Protein AF-A0A3D0MIU8-F1 (afdb_monomer)

Mean predicted aligned error: 3.84 Å

Structure (mmCIF, N/CA/C/O backbone):
data_AF-A0A3D0MIU8-F1
#
_entry.id   AF-A0A3D0MIU8-F1
#
loop_
_atom_site.group_PDB
_atom_site.id
_atom_site.type_symbol
_atom_site.label_atom_id
_atom_site.label_alt_id
_atom_site.label_comp_id
_atom_site.label_asym_id
_atom_site.label_entity_id
_atom_site.label_seq_id
_atom_site.pdbx_PDB_ins_code
_atom_site.Cartn_x
_atom_site.Cartn_y
_atom_site.Cartn_z
_atom_site.occupancy
_atom_site.B_iso_or_equiv
_atom_site.auth_seq_id
_atom_site.auth_comp_id
_atom_site.auth_asym_id
_atom_site.auth_atom_id
_atom_site.pdbx_PDB_model_num
ATOM 1 N N . LEU A 1 1 ? -10.628 13.138 9.688 1.00 75.44 1 LEU A N 1
ATOM 2 C CA . LEU A 1 1 ? -10.711 13.996 8.479 1.00 75.44 1 LEU A CA 1
ATOM 3 C C . LEU A 1 1 ? -9.473 14.867 8.197 1.00 75.44 1 LEU A C 1
ATOM 5 O O . LEU A 1 1 ? -8.924 14.749 7.111 1.00 75.44 1 LEU A O 1
ATOM 9 N N . GLY A 1 2 ? -9.007 15.730 9.115 1.00 83.38 2 GLY A N 1
ATOM 10 C CA . GLY A 1 2 ? -7.938 16.709 8.809 1.00 83.38 2 GLY A CA 1
ATOM 11 C C . GLY A 1 2 ? -6.618 16.118 8.280 1.00 83.38 2 GLY A C 1
ATOM 12 O O . GLY A 1 2 ? -6.089 16.610 7.287 1.00 83.38 2 GLY A O 1
ATOM 13 N N . LEU A 1 3 ? -6.118 15.035 8.890 1.00 88.44 3 LEU A N 1
ATOM 14 C CA . LEU A 1 3 ? -4.907 14.345 8.417 1.00 88.44 3 LEU A CA 1
ATOM 15 C C . LEU A 1 3 ? -5.115 13.711 7.030 1.00 88.44 3 LEU A C 1
ATOM 17 O O . LEU A 1 3 ? -4.288 13.894 6.146 1.00 88.44 3 LEU A O 1
ATOM 21 N N . SER A 1 4 ? -6.246 13.035 6.812 1.00 88.19 4 SER A N 1
ATOM 22 C CA . SER A 1 4 ? -6.595 12.412 5.527 1.00 88.19 4 SER A CA 1
ATOM 23 C C . SER A 1 4 ? -6.668 13.428 4.380 1.00 88.19 4 SER A C 1
ATOM 25 O O . SER A 1 4 ? -6.197 13.149 3.277 1.00 88.19 4 SER A O 1
ATOM 27 N N . LEU A 1 5 ? -7.208 14.628 4.633 1.00 87.81 5 LEU A N 1
ATOM 28 C CA . LEU A 1 5 ? -7.238 15.716 3.647 1.00 87.81 5 LEU A CA 1
ATOM 29 C C . LEU A 1 5 ? -5.831 16.219 3.312 1.00 87.81 5 LEU A C 1
ATOM 31 O O . LEU A 1 5 ? -5.494 16.336 2.136 1.00 87.81 5 LEU A O 1
ATOM 35 N N . ALA A 1 6 ? -4.995 16.462 4.327 1.00 88.25 6 ALA A N 1
ATOM 36 C CA . ALA A 1 6 ? -3.607 16.877 4.118 1.00 88.25 6 ALA A CA 1
ATOM 37 C C . ALA A 1 6 ? -2.815 15.825 3.319 1.00 88.25 6 ALA A C 1
ATOM 39 O O . ALA A 1 6 ? -2.103 16.155 2.370 1.00 88.25 6 ALA A O 1
ATOM 40 N N . ASN A 1 7 ? -3.003 14.548 3.651 1.00 92.44 7 ASN A N 1
ATOM 41 C CA . ASN A 1 7 ? -2.338 13.434 2.984 1.00 92.44 7 ASN A CA 1
ATOM 42 C C . ASN A 1 7 ? -2.830 13.206 1.552 1.00 92.44 7 ASN A C 1
ATOM 44 O O . ASN A 1 7 ? -2.060 12.720 0.728 1.00 92.44 7 ASN A O 1
ATOM 48 N N . SER A 1 8 ? -4.074 13.572 1.229 1.00 88.62 8 SER A N 1
ATOM 49 C CA . SER A 1 8 ? -4.645 13.353 -0.107 1.00 88.62 8 SER A CA 1
ATOM 50 C C . SER A 1 8 ? -3.814 14.024 -1.201 1.00 88.62 8 SER A C 1
ATOM 52 O O . SER A 1 8 ? -3.594 13.421 -2.247 1.00 88.62 8 SER A O 1
ATOM 54 N N . LEU A 1 9 ? -3.300 15.235 -0.956 1.00 87.69 9 LEU A N 1
ATOM 55 C CA . LEU A 1 9 ? -2.426 15.925 -1.909 1.00 87.69 9 LEU A CA 1
ATOM 56 C C . LEU A 1 9 ? -1.120 15.151 -2.143 1.00 87.69 9 LEU A C 1
ATOM 58 O O . LEU A 1 9 ? -0.686 14.964 -3.279 1.00 87.69 9 LEU A O 1
ATOM 62 N N . ILE A 1 10 ? -0.503 14.685 -1.058 1.00 87.25 10 ILE A N 1
ATOM 63 C CA . ILE A 1 10 ? 0.779 13.981 -1.099 1.00 87.25 10 ILE A CA 1
ATOM 64 C C . ILE A 1 10 ? 0.622 12.643 -1.829 1.00 87.25 10 ILE A C 1
ATOM 66 O O . ILE A 1 10 ? 1.370 12.356 -2.762 1.00 87.25 10 ILE A O 1
ATOM 70 N N . LEU A 1 11 ? -0.372 11.849 -1.431 1.00 87.25 11 LEU A N 1
ATOM 71 C CA . LEU A 1 11 ? -0.604 10.501 -1.949 1.00 87.25 11 LEU A CA 1
ATOM 72 C C . LEU A 1 11 ? -1.080 10.495 -3.404 1.00 87.25 11 LEU A C 1
ATOM 74 O O . LEU A 1 11 ? -0.731 9.581 -4.144 1.00 87.25 11 LEU A O 1
ATOM 78 N N . ARG A 1 12 ? -1.850 11.508 -3.823 1.00 87.06 12 ARG A N 1
ATOM 79 C CA . ARG A 1 12 ? -2.465 11.531 -5.159 1.00 87.06 12 ARG A CA 1
ATOM 80 C C . ARG A 1 12 ? -1.673 12.315 -6.193 1.00 87.06 12 ARG A C 1
ATOM 82 O O . ARG A 1 12 ? -1.851 12.057 -7.376 1.00 87.06 12 ARG A O 1
ATOM 89 N N . LEU A 1 13 ? -0.828 13.259 -5.774 1.00 88.12 13 LEU A N 1
ATOM 90 C CA . LEU A 1 13 ? -0.029 14.066 -6.700 1.00 88.12 13 LEU A CA 1
ATOM 91 C C . LEU A 1 13 ? 1.468 13.857 -6.486 1.00 88.12 13 LEU A C 1
ATOM 93 O O . LEU A 1 13 ? 2.150 13.381 -7.389 1.00 88.12 13 LEU A O 1
ATOM 97 N N . LEU A 1 14 ? 1.987 14.181 -5.299 1.00 92.12 14 LEU A N 1
ATOM 98 C CA . LEU A 1 14 ? 3.439 14.251 -5.096 1.00 92.12 14 LEU A CA 1
ATOM 99 C C . LEU A 1 14 ? 4.127 12.890 -5.248 1.00 92.12 14 LEU A C 1
ATOM 101 O O . LEU A 1 14 ? 5.161 12.804 -5.907 1.00 92.12 14 LEU A O 1
ATOM 105 N N . VAL A 1 15 ? 3.558 11.828 -4.671 1.00 92.94 15 VAL A N 1
ATOM 106 C CA . VAL A 1 15 ? 4.153 10.485 -4.737 1.00 92.94 15 VAL A CA 1
ATOM 107 C C . VAL A 1 15 ? 4.117 9.914 -6.164 1.00 92.94 15 VAL A C 1
ATOM 109 O O . VAL A 1 15 ? 5.185 9.532 -6.645 1.00 92.94 15 VAL A O 1
ATOM 112 N N . PRO A 1 16 ? 2.980 9.919 -6.893 1.00 93.75 16 PRO A N 1
ATOM 113 C CA . PRO A 1 16 ? 2.965 9.487 -8.291 1.00 93.75 16 PRO A CA 1
ATOM 114 C C . PRO A 1 16 ? 3.896 10.309 -9.189 1.00 93.75 16 PRO A C 1
ATOM 116 O O . PRO A 1 16 ? 4.604 9.738 -10.013 1.00 93.75 16 PRO A O 1
ATOM 119 N N . MET A 1 17 ? 3.965 11.634 -9.004 1.00 95.81 17 MET A N 1
ATOM 120 C CA . MET A 1 17 ? 4.890 12.486 -9.763 1.00 95.81 17 MET A CA 1
ATOM 121 C C . MET A 1 17 ? 6.354 12.117 -9.511 1.00 95.81 17 MET A C 1
ATOM 123 O O . MET A 1 17 ? 7.130 12.034 -10.461 1.00 95.81 17 MET A O 1
ATOM 127 N N . ALA A 1 18 ? 6.735 11.869 -8.254 1.00 96.62 18 ALA A N 1
ATOM 128 C CA . ALA A 1 18 ? 8.083 11.420 -7.917 1.00 96.62 18 ALA A CA 1
ATOM 129 C C . ALA A 1 18 ? 8.395 10.045 -8.532 1.00 96.62 18 ALA A C 1
ATOM 131 O O . ALA A 1 18 ? 9.489 9.846 -9.058 1.00 96.62 18 ALA A O 1
ATOM 132 N N . GLY A 1 19 ? 7.427 9.122 -8.525 1.00 97.88 19 GLY A N 1
ATOM 133 C CA . GLY A 1 19 ? 7.554 7.819 -9.177 1.00 97.88 19 GLY A CA 1
ATOM 134 C C . GLY A 1 19 ? 7.770 7.939 -10.688 1.00 97.88 19 GLY A C 1
ATOM 135 O O . GLY A 1 19 ? 8.699 7.341 -11.224 1.00 97.88 19 GLY A O 1
ATOM 136 N N . VAL A 1 20 ? 6.970 8.764 -11.369 1.00 98.12 20 VAL A N 1
ATOM 137 C CA . VAL A 1 20 ? 7.115 9.029 -12.811 1.00 98.12 20 VAL A CA 1
ATOM 138 C C . VAL A 1 20 ? 8.451 9.693 -13.127 1.00 98.12 20 VAL A C 1
ATOM 140 O O . VAL A 1 20 ? 9.118 9.291 -14.076 1.00 98.12 20 VAL A O 1
ATOM 143 N N . ALA A 1 21 ? 8.878 10.668 -12.325 1.00 98.25 21 ALA A N 1
ATOM 144 C CA . ALA A 1 21 ? 10.189 11.288 -12.487 1.00 98.25 21 ALA A CA 1
ATOM 145 C C . ALA A 1 21 ? 11.324 10.259 -12.330 1.00 98.25 21 ALA A C 1
ATOM 147 O O . ALA A 1 21 ? 12.272 10.274 -13.111 1.00 98.25 21 ALA A O 1
ATOM 148 N N . GLY A 1 22 ? 11.205 9.334 -11.369 1.00 98.38 22 GLY A N 1
ATOM 149 C CA . GLY A 1 22 ? 12.136 8.217 -11.198 1.00 98.38 22 GLY A CA 1
ATOM 150 C C . GLY A 1 22 ? 12.167 7.268 -12.398 1.00 98.38 22 GLY A C 1
ATOM 151 O O . GLY A 1 22 ? 13.246 6.876 -12.833 1.00 98.38 22 GLY A O 1
ATOM 152 N N . ALA A 1 23 ? 11.003 6.950 -12.968 1.00 98.38 23 ALA 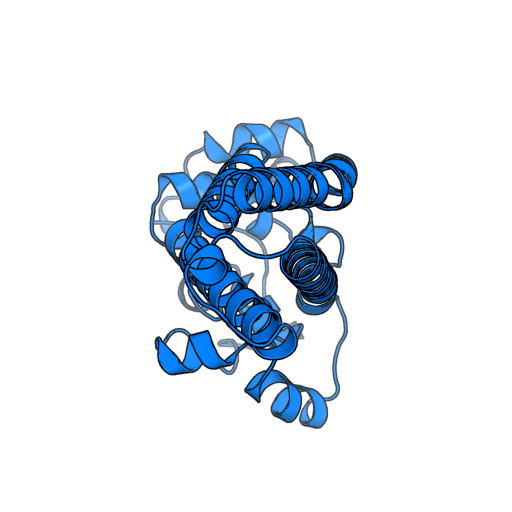A N 1
ATOM 153 C CA . ALA A 1 23 ? 10.879 6.126 -14.171 1.00 98.38 23 ALA A CA 1
ATOM 154 C C . ALA A 1 23 ? 11.535 6.774 -15.399 1.00 98.38 23 ALA A C 1
ATOM 156 O O . ALA A 1 23 ? 12.318 6.128 -16.096 1.00 98.38 23 ALA A O 1
ATOM 157 N N . VAL A 1 24 ? 11.264 8.062 -15.643 1.00 98.31 24 VAL A N 1
ATOM 158 C CA . VAL A 1 24 ? 11.892 8.826 -16.736 1.00 98.31 24 VAL A CA 1
ATOM 159 C C . VAL A 1 24 ? 13.404 8.873 -16.544 1.00 98.31 24 VAL A C 1
ATOM 161 O O . VAL A 1 24 ? 14.148 8.542 -17.459 1.00 98.31 24 VAL A O 1
ATOM 164 N N . TRP A 1 25 ? 13.867 9.186 -15.330 1.00 98.50 25 TRP A N 1
ATOM 165 C CA . TRP A 1 25 ? 15.295 9.213 -15.017 1.00 98.50 25 TRP A CA 1
ATOM 166 C C . TRP A 1 25 ? 15.987 7.867 -15.269 1.00 98.50 25 TRP A C 1
ATOM 168 O O . TRP A 1 25 ? 17.113 7.856 -15.768 1.00 98.50 25 TRP A O 1
ATOM 178 N N . ALA A 1 26 ? 15.329 6.758 -14.913 1.00 97.88 26 ALA A N 1
ATOM 179 C CA . ALA A 1 26 ? 15.853 5.412 -15.114 1.00 97.88 26 ALA A CA 1
ATOM 180 C C . ALA A 1 26 ? 15.902 5.049 -16.604 1.00 97.88 26 ALA A C 1
ATOM 182 O O . ALA A 1 26 ? 16.913 4.525 -17.063 1.00 97.88 26 ALA A O 1
ATOM 183 N N . THR A 1 27 ? 14.855 5.400 -17.356 1.00 96.25 27 THR A N 1
ATOM 184 C CA . THR A 1 27 ? 14.770 5.192 -18.812 1.00 96.25 27 THR A CA 1
ATOM 185 C C . THR A 1 27 ? 15.857 5.976 -19.550 1.00 96.25 27 THR A C 1
ATOM 187 O O . THR A 1 27 ? 16.598 5.398 -20.333 1.00 96.25 27 THR A O 1
ATOM 190 N N . ASP A 1 28 ? 16.036 7.264 -19.238 1.00 97.06 28 ASP A N 1
ATOM 191 C CA . ASP A 1 28 ? 17.036 8.139 -19.879 1.00 97.06 28 ASP A CA 1
ATOM 192 C C . ASP A 1 28 ? 18.494 7.692 -19.654 1.00 97.06 28 ASP A C 1
ATOM 194 O O . ASP A 1 28 ? 19.415 8.215 -20.283 1.00 97.06 28 ASP A O 1
ATOM 198 N N . ARG A 1 29 ? 18.728 6.788 -18.696 1.00 97.25 29 ARG A N 1
ATOM 199 C CA . ARG A 1 29 ? 20.056 6.299 -18.294 1.00 97.25 29 ARG A CA 1
ATOM 200 C C . ARG A 1 29 ? 20.229 4.797 -18.485 1.00 97.25 29 ARG A C 1
ATOM 202 O O . ARG A 1 29 ? 21.231 4.265 -18.011 1.00 97.25 29 ARG A O 1
ATOM 209 N N . ASP A 1 30 ? 19.257 4.127 -19.102 1.00 95.56 30 ASP A N 1
ATOM 210 C CA . ASP A 1 30 ? 19.235 2.670 -19.266 1.00 95.56 30 ASP A CA 1
ATOM 211 C C . ASP A 1 30 ? 19.421 1.909 -17.932 1.00 95.56 30 ASP A C 1
ATOM 213 O O . ASP A 1 30 ? 20.053 0.854 -17.857 1.00 95.56 30 ASP A O 1
ATOM 217 N N . VAL A 1 31 ? 18.888 2.461 -16.835 1.00 97.31 31 VAL A N 1
ATOM 218 C CA . VAL A 1 31 ? 18.971 1.872 -15.491 1.00 97.31 31 VAL A CA 1
ATOM 219 C C . VAL A 1 31 ? 17.761 0.984 -15.233 1.00 97.31 31 VAL A C 1
ATOM 221 O O . VAL A 1 31 ? 16.622 1.405 -15.418 1.00 97.31 31 VAL A O 1
ATOM 224 N N . GLY A 1 32 ? 18.009 -0.212 -14.705 1.00 97.56 32 GLY A N 1
ATOM 225 C CA . GLY A 1 32 ? 16.980 -1.112 -14.194 1.00 97.56 32 GLY A CA 1
ATOM 226 C C . GLY A 1 32 ? 16.660 -2.274 -15.130 1.00 97.56 32 GLY A C 1
ATOM 227 O O . GLY A 1 32 ? 16.911 -2.228 -16.331 1.00 97.56 32 GLY A O 1
ATOM 228 N N . LEU A 1 33 ? 16.142 -3.356 -14.549 1.00 97.25 33 LEU A N 1
ATOM 229 C CA . LEU A 1 33 ? 16.027 -4.654 -15.216 1.00 97.25 33 LEU A CA 1
ATOM 230 C C . LEU A 1 33 ? 15.261 -4.606 -16.549 1.00 97.25 33 LEU A C 1
ATOM 232 O O . LEU A 1 33 ? 15.713 -5.195 -17.521 1.00 97.25 33 LEU A O 1
ATOM 236 N N . PHE A 1 34 ? 14.126 -3.916 -16.615 1.00 97.25 34 PHE A N 1
ATOM 237 C CA . PHE A 1 34 ? 13.296 -3.829 -17.815 1.00 97.25 34 PHE A CA 1
ATOM 238 C C . PHE A 1 34 ? 13.946 -3.011 -18.929 1.00 97.25 34 PHE A C 1
ATOM 240 O O . PHE A 1 34 ? 13.746 -3.353 -20.083 1.00 97.25 34 PHE A O 1
ATOM 247 N N . ASN A 1 35 ? 14.809 -2.040 -18.624 1.00 94.19 35 ASN A N 1
ATOM 248 C CA . ASN A 1 35 ? 15.580 -1.333 -19.656 1.00 94.19 35 ASN A CA 1
ATOM 249 C C . ASN A 1 35 ? 16.677 -2.217 -20.276 1.00 94.19 35 ASN A C 1
ATOM 251 O O . ASN A 1 35 ? 17.107 -1.987 -21.402 1.00 94.19 35 ASN A O 1
ATOM 255 N N . LEU A 1 36 ? 17.098 -3.271 -19.568 1.00 93.19 36 LEU A N 1
ATOM 256 C CA . LEU A 1 36 ? 18.030 -4.280 -20.083 1.00 93.19 36 LEU A CA 1
ATOM 257 C C . LEU A 1 36 ? 17.323 -5.412 -20.845 1.00 93.19 36 LEU A C 1
ATOM 259 O O . LEU A 1 36 ? 17.978 -6.188 -21.543 1.00 93.19 36 LEU A O 1
ATOM 263 N N . LEU A 1 37 ? 16.002 -5.540 -20.694 1.00 92.25 37 LEU A N 1
ATOM 264 C CA . LEU A 1 37 ? 15.193 -6.592 -21.302 1.00 92.25 37 LEU A CA 1
ATOM 265 C C . LEU A 1 37 ? 14.332 -6.003 -22.424 1.00 92.25 37 LEU A C 1
ATOM 267 O O . LEU A 1 37 ? 13.544 -5.094 -22.214 1.00 92.25 37 LEU A O 1
ATOM 271 N N . THR A 1 38 ? 14.384 -6.569 -23.626 1.00 88.12 38 THR A N 1
ATOM 272 C CA . THR A 1 38 ? 13.503 -6.162 -24.733 1.00 88.12 38 THR A CA 1
ATOM 273 C C . THR A 1 38 ? 12.099 -6.766 -24.589 1.00 88.12 38 THR A C 1
ATOM 275 O O . THR A 1 38 ? 11.682 -7.628 -25.365 1.00 88.12 38 THR A O 1
ATOM 278 N N . LEU A 1 39 ? 11.360 -6.339 -23.561 1.00 95.06 39 LEU A N 1
ATOM 279 C CA . LEU A 1 39 ? 10.001 -6.808 -23.287 1.00 95.06 39 LEU A CA 1
ATOM 280 C C . LEU A 1 39 ? 8.963 -6.106 -24.183 1.00 95.06 39 LEU A C 1
ATOM 282 O O . LEU A 1 39 ? 9.064 -4.905 -24.437 1.00 95.06 39 LEU A O 1
ATOM 286 N N . PRO A 1 40 ? 7.904 -6.809 -24.625 1.00 97.38 40 PRO A N 1
ATOM 287 C CA . PRO A 1 40 ? 6.723 -6.153 -25.173 1.00 97.38 40 PRO A CA 1
ATOM 288 C C . PRO A 1 40 ? 6.088 -5.215 -24.127 1.00 97.38 40 PRO A C 1
ATOM 290 O O . PRO A 1 40 ? 5.919 -5.643 -22.981 1.00 97.38 40 PRO A O 1
ATOM 293 N N . PRO A 1 41 ? 5.633 -3.999 -24.497 1.00 96.69 41 PRO A N 1
ATOM 294 C CA . PRO A 1 41 ? 5.144 -3.013 -23.525 1.00 96.69 41 PRO A CA 1
ATOM 295 C C . PRO A 1 41 ? 4.027 -3.519 -22.601 1.00 96.69 41 PRO A C 1
ATOM 297 O O . PRO A 1 41 ? 4.020 -3.235 -21.407 1.00 96.69 41 PRO A O 1
ATOM 300 N N . TRP A 1 42 ? 3.087 -4.312 -23.125 1.00 97.75 42 TRP A N 1
ATOM 301 C CA . TRP A 1 42 ? 1.987 -4.861 -22.323 1.00 97.75 42 TRP A CA 1
ATOM 302 C C . TRP A 1 42 ? 2.474 -5.838 -21.241 1.00 97.75 42 TRP A C 1
ATOM 304 O O . TRP A 1 42 ? 1.882 -5.902 -20.164 1.00 97.75 42 TRP A O 1
ATOM 314 N N . LEU A 1 43 ? 3.545 -6.591 -21.519 1.00 98.12 43 LEU A N 1
ATOM 315 C CA . LEU A 1 43 ? 4.100 -7.576 -20.596 1.00 98.12 43 LEU A CA 1
ATOM 316 C C . LEU A 1 43 ? 4.891 -6.881 -19.491 1.00 98.12 43 LEU A C 1
ATOM 318 O O . LEU A 1 43 ? 4.725 -7.227 -18.326 1.00 98.12 43 LEU A O 1
ATOM 322 N N . GLU A 1 44 ? 5.695 -5.877 -19.844 1.00 98.19 44 GLU A N 1
ATOM 323 C CA . GLU A 1 44 ? 6.391 -5.032 -18.870 1.00 98.19 44 GLU A CA 1
ATOM 324 C C . GLU A 1 44 ? 5.400 -4.388 -17.889 1.00 98.19 44 GLU A C 1
ATOM 326 O O . GLU A 1 44 ? 5.567 -4.513 -16.678 1.00 98.19 44 GLU A O 1
ATOM 331 N N . ILE A 1 45 ? 4.323 -3.774 -18.401 1.00 98.62 45 ILE A N 1
ATOM 332 C CA . ILE A 1 45 ? 3.275 -3.153 -17.577 1.00 98.62 45 ILE A CA 1
ATOM 333 C C . ILE A 1 45 ? 2.635 -4.181 -16.636 1.00 98.62 45 ILE A C 1
ATOM 335 O O . ILE A 1 45 ? 2.505 -3.921 -15.439 1.00 98.62 45 ILE A O 1
ATOM 339 N N . ALA A 1 46 ? 2.248 -5.351 -17.154 1.00 98.56 46 ALA A N 1
ATOM 340 C CA . ALA A 1 46 ? 1.619 -6.396 -16.349 1.00 98.56 46 ALA A CA 1
ATOM 341 C C . ALA A 1 46 ? 2.555 -6.921 -15.246 1.00 98.56 46 ALA A C 1
ATOM 343 O O . ALA A 1 46 ? 2.139 -7.053 -14.093 1.00 98.56 46 ALA A O 1
ATOM 344 N N . LEU A 1 47 ? 3.826 -7.175 -15.579 1.00 98.56 47 LEU A N 1
ATOM 345 C CA . LEU A 1 47 ? 4.841 -7.607 -14.617 1.00 98.56 47 LEU A CA 1
ATOM 346 C C . LEU A 1 47 ? 5.106 -6.534 -13.563 1.00 98.56 47 LEU A C 1
ATOM 348 O O . LEU A 1 47 ? 5.184 -6.856 -12.378 1.00 98.56 47 LEU A O 1
ATOM 352 N N . PHE A 1 48 ? 5.206 -5.267 -13.971 1.00 98.69 48 PHE A N 1
ATOM 353 C CA . PHE A 1 48 ? 5.407 -4.167 -13.040 1.00 98.69 48 PHE A CA 1
ATOM 354 C C . PHE A 1 48 ? 4.248 -4.052 -12.052 1.00 98.69 48 PHE A C 1
ATOM 356 O O . PHE A 1 48 ? 4.497 -4.009 -10.855 1.00 98.69 48 PHE A O 1
ATOM 363 N N . ILE A 1 49 ? 2.994 -4.062 -12.521 1.00 98.75 49 ILE A N 1
ATOM 364 C CA . ILE A 1 49 ? 1.811 -3.990 -11.646 1.00 98.75 49 ILE A CA 1
ATOM 365 C C . ILE A 1 49 ? 1.814 -5.144 -10.634 1.00 98.75 49 ILE A C 1
ATOM 367 O O . ILE A 1 49 ? 1.565 -4.918 -9.450 1.00 98.75 49 ILE A O 1
ATOM 371 N N . LEU A 1 50 ? 2.140 -6.364 -11.072 1.00 98.69 50 LEU A N 1
ATOM 372 C CA . LEU A 1 50 ? 2.190 -7.535 -10.196 1.00 98.69 50 LEU A CA 1
ATOM 373 C C . LEU A 1 50 ? 3.291 -7.419 -9.129 1.00 98.69 50 LEU A C 1
ATOM 37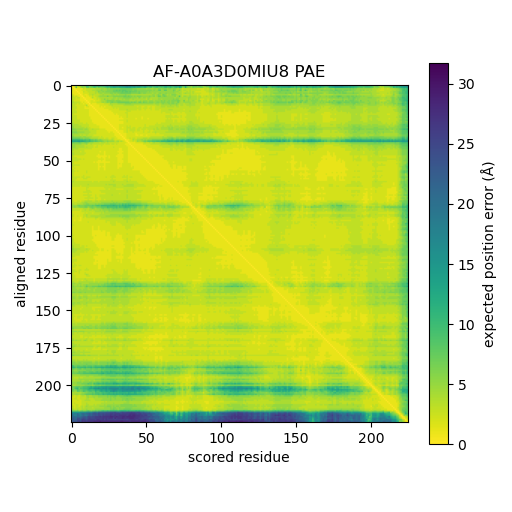5 O O . LEU A 1 50 ? 3.040 -7.670 -7.951 1.00 98.69 50 LEU A O 1
ATOM 379 N N . LEU A 1 51 ? 4.505 -7.023 -9.525 1.00 98.75 51 LEU A N 1
ATOM 380 C CA . LEU A 1 51 ? 5.640 -6.849 -8.610 1.00 98.75 51 LEU A CA 1
ATOM 381 C C . LEU A 1 51 ? 5.448 -5.653 -7.673 1.00 98.75 51 LEU A C 1
ATOM 383 O O . LEU A 1 51 ? 5.857 -5.699 -6.511 1.00 98.75 51 LEU A O 1
ATOM 387 N N . PHE A 1 52 ? 4.811 -4.594 -8.161 1.00 98.81 52 PHE A N 1
ATOM 388 C CA . PHE A 1 52 ? 4.439 -3.431 -7.372 1.00 98.81 52 PHE A CA 1
ATOM 389 C C . PHE A 1 52 ? 3.421 -3.816 -6.300 1.00 98.81 52 PHE A C 1
ATOM 391 O O . PHE A 1 52 ? 3.656 -3.538 -5.128 1.00 98.81 52 PHE A O 1
ATOM 398 N N . ASP A 1 53 ? 2.354 -4.537 -6.655 1.00 98.75 53 ASP A N 1
ATOM 399 C CA . ASP A 1 53 ? 1.373 -5.019 -5.678 1.00 98.75 53 ASP A CA 1
ATOM 400 C C . ASP A 1 53 ? 1.994 -5.982 -4.653 1.00 98.75 53 ASP A C 1
ATOM 402 O O . ASP A 1 53 ? 1.767 -5.833 -3.454 1.00 98.75 53 ASP A O 1
ATOM 406 N N . LEU A 1 54 ? 2.867 -6.897 -5.092 1.00 98.75 54 LEU A N 1
ATOM 407 C CA . LEU A 1 54 ? 3.625 -7.768 -4.188 1.00 98.75 54 LEU A CA 1
ATOM 408 C C . LEU A 1 54 ? 4.521 -6.967 -3.229 1.00 98.75 54 LEU A C 1
ATOM 410 O O . LEU A 1 54 ? 4.643 -7.309 -2.052 1.00 98.75 54 LEU A O 1
ATOM 414 N N . THR A 1 55 ? 5.141 -5.889 -3.715 1.00 98.81 55 THR A N 1
ATOM 415 C CA . THR A 1 55 ? 5.968 -4.998 -2.890 1.00 98.81 55 THR A CA 1
ATOM 416 C C . THR A 1 55 ? 5.121 -4.278 -1.846 1.00 98.81 55 THR A C 1
ATOM 418 O O . THR A 1 55 ? 5.529 -4.196 -0.688 1.00 98.81 55 THR A O 1
ATOM 421 N N . ILE A 1 56 ? 3.923 -3.814 -2.215 1.00 98.62 56 ILE A N 1
ATOM 422 C CA . ILE A 1 56 ? 2.973 -3.202 -1.278 1.00 98.62 56 ILE A CA 1
ATOM 423 C C . ILE A 1 56 ? 2.493 -4.215 -0.240 1.00 98.62 56 ILE A C 1
ATOM 425 O O . ILE A 1 56 ? 2.512 -3.912 0.951 1.00 98.62 56 ILE A O 1
ATOM 429 N N . TYR A 1 57 ? 2.155 -5.434 -0.656 1.00 98.81 57 TYR A N 1
ATOM 430 C CA . TYR A 1 57 ? 1.809 -6.527 0.250 1.00 98.81 57 TYR A CA 1
ATOM 431 C C . TYR A 1 57 ? 2.942 -6.824 1.250 1.00 98.81 57 TYR A C 1
ATOM 433 O O . TYR A 1 57 ? 2.723 -6.903 2.462 1.00 98.81 57 TYR A O 1
ATOM 441 N N . GLY A 1 58 ? 4.181 -6.945 0.763 1.00 98.69 58 GLY A N 1
ATOM 442 C CA . GLY A 1 58 ? 5.358 -7.179 1.600 1.00 98.69 58 GLY A CA 1
ATOM 443 C C . GLY A 1 58 ? 5.619 -6.030 2.574 1.00 98.69 58 GLY A C 1
ATOM 444 O O . GLY A 1 58 ? 5.815 -6.267 3.767 1.00 98.69 58 GLY A O 1
ATOM 445 N N . GLN A 1 59 ? 5.552 -4.785 2.092 1.00 98.69 59 GLN A N 1
ATOM 446 C CA . GLN A 1 59 ? 5.641 -3.584 2.924 1.00 98.69 59 GLN A CA 1
ATOM 447 C C . GLN A 1 59 ? 4.583 -3.610 4.029 1.00 98.69 59 GLN A C 1
ATOM 449 O O . GLN A 1 59 ? 4.901 -3.343 5.186 1.00 98.69 59 GLN A O 1
ATOM 454 N N . HIS A 1 60 ? 3.344 -3.961 3.690 1.00 98.56 60 HIS A N 1
ATOM 455 C CA . HIS A 1 60 ? 2.240 -3.985 4.636 1.00 98.56 60 HIS A CA 1
ATOM 456 C C . HIS A 1 60 ? 2.480 -4.990 5.769 1.00 98.56 60 HIS A C 1
ATOM 458 O O . HIS A 1 60 ? 2.339 -4.655 6.944 1.00 98.56 60 HIS A O 1
ATOM 464 N N . ARG A 1 61 ? 2.970 -6.189 5.434 1.00 98.31 61 ARG A N 1
ATOM 465 C CA . ARG A 1 61 ? 3.377 -7.183 6.435 1.00 98.31 61 ARG A CA 1
ATOM 466 C C . ARG A 1 61 ? 4.511 -6.693 7.325 1.00 98.31 61 ARG A C 1
ATOM 468 O O . ARG A 1 61 ? 4.445 -6.884 8.534 1.00 98.31 61 ARG A O 1
ATOM 475 N N . LEU A 1 62 ? 5.539 -6.053 6.762 1.00 98.25 62 LEU A N 1
ATOM 476 C CA . LEU A 1 62 ? 6.637 -5.486 7.558 1.00 98.25 62 LEU A CA 1
ATOM 477 C C . LEU A 1 62 ? 6.139 -4.388 8.500 1.00 98.25 62 LEU A C 1
ATOM 479 O O . LEU A 1 62 ? 6.622 -4.281 9.626 1.00 98.25 62 LEU A O 1
ATOM 483 N N . PHE A 1 63 ? 5.157 -3.603 8.055 1.00 97.88 63 PHE A N 1
ATOM 484 C CA . PHE A 1 63 ? 4.547 -2.553 8.860 1.00 97.88 63 PHE A CA 1
ATOM 485 C C . PHE A 1 63 ? 3.770 -3.114 10.049 1.00 97.88 63 PHE A C 1
ATOM 487 O O . PHE A 1 63 ? 3.719 -2.450 11.071 1.00 97.88 63 PHE A O 1
ATOM 494 N N . HIS A 1 64 ? 3.238 -4.331 9.965 1.00 97.00 64 HIS A N 1
ATOM 495 C CA . HIS A 1 64 ? 2.645 -5.020 11.115 1.00 97.00 64 HIS A CA 1
ATOM 496 C C . HIS A 1 64 ? 3.673 -5.773 11.968 1.00 97.00 64 HIS A C 1
ATOM 498 O O . HIS A 1 64 ? 3.578 -5.781 13.189 1.00 97.00 64 HIS A O 1
ATOM 504 N N . ALA A 1 65 ? 4.676 -6.392 11.344 1.00 96.00 65 ALA A N 1
ATOM 505 C CA . ALA A 1 65 ? 5.609 -7.276 12.039 1.00 96.00 65 ALA A CA 1
ATOM 506 C C . ALA A 1 65 ? 6.714 -6.539 12.814 1.00 96.00 65 ALA A C 1
ATOM 508 O O . ALA A 1 65 ? 7.217 -7.057 13.809 1.00 96.00 65 ALA A O 1
ATOM 509 N N . ILE A 1 66 ? 7.144 -5.359 12.354 1.00 96.25 66 ILE A N 1
ATOM 510 C CA . ILE A 1 66 ? 8.234 -4.606 12.989 1.00 96.25 66 ILE A CA 1
ATOM 511 C C . ILE A 1 66 ? 7.631 -3.577 13.954 1.00 96.25 66 ILE A C 1
ATOM 513 O O . ILE A 1 66 ? 6.982 -2.643 13.480 1.00 96.25 66 ILE A O 1
ATOM 517 N N . PRO A 1 67 ? 7.911 -3.637 15.275 1.00 94.19 67 PRO A N 1
ATOM 518 C CA . PRO A 1 67 ? 7.257 -2.777 16.268 1.00 94.19 67 PRO A CA 1
ATOM 519 C C . PRO A 1 67 ? 7.346 -1.278 15.967 1.00 94.19 67 PRO A C 1
ATOM 521 O O . PRO A 1 67 ? 6.386 -0.536 16.153 1.00 94.19 67 PRO A O 1
ATOM 524 N N . LEU A 1 68 ? 8.491 -0.806 15.463 1.00 94.81 68 LEU A N 1
ATOM 525 C CA . LEU A 1 68 ? 8.653 0.600 15.091 1.00 94.81 68 LEU A CA 1
ATOM 526 C C . LEU A 1 68 ? 7.761 0.997 13.905 1.00 94.81 68 LEU A C 1
ATOM 528 O O . LEU A 1 68 ? 7.179 2.080 13.917 1.00 94.81 68 LEU A O 1
ATOM 532 N N . LEU A 1 69 ? 7.650 0.132 12.895 1.00 96.69 69 LEU A N 1
ATOM 533 C CA . LEU A 1 69 ? 6.806 0.389 11.730 1.00 96.69 69 LEU A CA 1
ATOM 534 C C . LEU A 1 69 ? 5.326 0.267 12.096 1.00 96.69 69 LEU A C 1
ATOM 536 O O . LEU A 1 69 ? 4.531 1.092 11.650 1.00 96.69 69 LEU A O 1
ATOM 540 N N . TRP A 1 70 ? 4.980 -0.657 12.994 1.00 96.31 70 TRP A N 1
ATOM 541 C CA . TRP A 1 70 ? 3.625 -0.797 13.520 1.00 96.31 70 TRP A CA 1
ATOM 542 C C . TRP A 1 70 ? 3.164 0.468 14.224 1.00 96.31 70 TRP A C 1
ATOM 544 O O . TRP A 1 70 ? 2.080 0.964 13.950 1.00 96.31 70 TRP A O 1
ATOM 554 N N . ARG A 1 71 ? 4.013 1.084 15.051 1.00 95.06 71 ARG A N 1
ATOM 555 C CA . ARG A 1 71 ? 3.675 2.349 15.725 1.00 95.06 71 ARG A CA 1
ATOM 556 C C . ARG A 1 71 ? 3.333 3.477 14.750 1.00 95.06 71 ARG A C 1
ATOM 558 O O . ARG A 1 71 ? 2.541 4.348 15.103 1.00 95.06 71 ARG A O 1
ATOM 565 N N . LEU A 1 72 ? 3.919 3.469 13.551 1.00 96.56 72 LEU A N 1
ATOM 566 C CA . LEU A 1 72 ? 3.594 4.411 12.480 1.00 96.56 72 LEU A CA 1
ATOM 567 C C . LEU A 1 72 ? 2.328 3.997 11.719 1.00 96.56 72 LEU A C 1
ATOM 569 O O . LEU A 1 72 ? 1.489 4.842 11.410 1.00 96.56 72 LEU A O 1
ATOM 573 N N . HIS A 1 73 ? 2.198 2.709 11.401 1.00 97.06 73 HIS A N 1
ATOM 574 C CA . HIS A 1 73 ? 1.089 2.170 10.620 1.00 97.06 73 HIS A CA 1
ATOM 575 C C . HIS A 1 73 ? -0.218 2.143 11.400 1.00 97.06 73 HIS A C 1
ATOM 577 O O . HIS A 1 73 ? -1.245 2.498 10.845 1.00 97.06 73 HIS A O 1
ATOM 583 N N . ARG A 1 74 ? -0.202 1.855 12.703 1.00 95.06 74 ARG A N 1
ATOM 584 C CA . ARG A 1 74 ? -1.411 1.802 13.535 1.00 95.06 74 ARG A CA 1
ATOM 585 C C . ARG A 1 74 ? -2.189 3.117 13.574 1.00 95.06 74 ARG A C 1
ATOM 587 O O . ARG A 1 74 ? -3.382 3.090 13.834 1.00 95.06 74 ARG A O 1
ATOM 594 N N . VAL A 1 75 ? -1.564 4.256 13.242 1.00 95.81 75 VAL A N 1
ATOM 595 C CA . VAL A 1 75 ? -2.270 5.537 13.035 1.00 95.81 75 VAL A CA 1
ATOM 596 C C . VAL A 1 75 ? -3.425 5.363 12.050 1.00 95.81 75 VAL A C 1
ATOM 598 O O . VAL A 1 75 ? -4.499 5.902 12.295 1.00 95.81 75 VAL A O 1
ATOM 601 N N . HIS A 1 76 ? -3.221 4.559 11.005 1.00 96.12 76 HIS A N 1
ATOM 602 C CA . HIS A 1 76 ? -4.240 4.112 10.056 1.00 96.12 76 HIS A CA 1
ATOM 603 C C . HIS A 1 76 ? -5.347 3.319 10.753 1.00 96.12 76 HIS A C 1
ATOM 605 O O . HIS A 1 76 ? -6.504 3.728 10.728 1.00 96.12 76 HIS A O 1
ATOM 611 N N . HIS A 1 77 ? -4.954 2.263 11.469 1.00 95.81 77 HIS A N 1
ATOM 612 C CA . HIS A 1 77 ? -5.834 1.322 12.173 1.00 95.81 77 HIS A CA 1
ATOM 613 C C . HIS A 1 77 ? -6.609 1.909 13.352 1.00 95.81 77 HIS A C 1
ATOM 615 O O . HIS A 1 77 ? -7.620 1.358 13.760 1.00 95.81 77 HIS A O 1
ATOM 621 N N . THR A 1 78 ? -6.188 3.045 13.911 1.00 94.38 78 THR A N 1
ATOM 622 C CA . THR A 1 78 ? -6.897 3.691 15.033 1.00 94.38 78 THR A CA 1
ATOM 623 C C . THR A 1 78 ? -8.191 4.403 14.614 1.00 94.38 78 THR A C 1
ATOM 625 O O . THR A 1 78 ? -8.621 5.341 15.286 1.00 94.38 78 THR A O 1
ATOM 628 N N . ASP A 1 79 ? -8.723 4.117 13.421 1.00 92.50 79 ASP A N 1
ATOM 629 C CA . ASP A 1 79 ? -9.935 4.755 12.896 1.00 92.50 79 ASP A CA 1
ATOM 630 C C . ASP A 1 79 ? -11.151 3.943 13.324 1.00 92.50 79 ASP A C 1
ATOM 632 O O . ASP A 1 79 ? -11.249 2.760 13.017 1.00 92.50 79 ASP A O 1
ATOM 636 N N . GLU A 1 80 ? -12.067 4.573 14.053 1.00 90.69 80 GLU A N 1
ATOM 637 C CA . GLU A 1 80 ? -13.262 3.899 14.570 1.00 90.69 80 GLU A CA 1
ATOM 638 C C . GLU A 1 80 ? -14.433 3.982 13.574 1.00 90.69 80 GLU A C 1
ATOM 640 O O . GLU A 1 80 ? -15.319 3.133 13.609 1.00 90.69 80 GLU A O 1
ATOM 645 N N . ASP A 1 81 ? -14.424 4.972 12.669 1.00 85.69 81 ASP A N 1
ATOM 646 C CA . ASP A 1 81 ? -15.563 5.316 11.800 1.00 85.69 81 ASP A CA 1
ATOM 647 C C . ASP A 1 81 ? -15.460 4.734 10.365 1.00 85.69 81 ASP A C 1
ATOM 649 O O . ASP A 1 81 ? -16.373 4.936 9.571 1.00 85.69 81 ASP A O 1
ATOM 653 N N . TYR A 1 82 ? -14.368 4.017 10.051 1.00 88.12 82 TYR A N 1
ATOM 654 C CA . TYR A 1 82 ? -14.031 3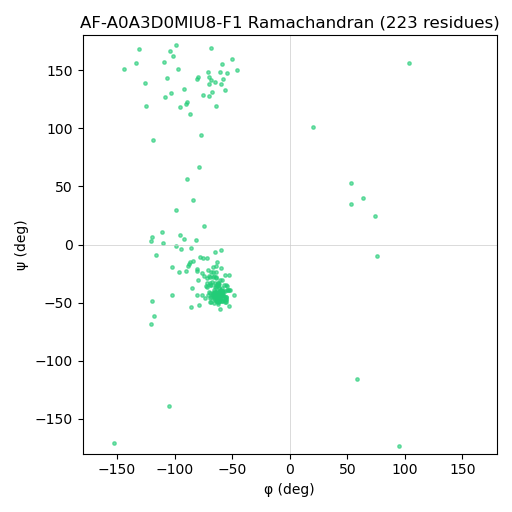.309 8.795 1.00 88.12 82 TYR A CA 1
ATOM 655 C C . TYR A 1 82 ? -14.770 3.734 7.518 1.00 88.12 82 TYR A C 1
ATOM 657 O O . TYR A 1 82 ? -15.890 3.303 7.227 1.00 88.12 82 TYR A O 1
ATOM 665 N N . ASP A 1 83 ? -14.086 4.522 6.692 1.00 91.44 83 ASP A N 1
ATOM 666 C CA . ASP A 1 83 ? -14.581 4.957 5.391 1.00 91.44 83 ASP A CA 1
ATOM 667 C C . ASP A 1 83 ? -13.439 5.255 4.398 1.00 91.44 83 ASP A C 1
ATOM 669 O O . ASP A 1 83 ? -12.255 5.018 4.650 1.00 91.44 83 ASP A O 1
ATOM 673 N N . LEU A 1 84 ? -13.779 5.834 3.240 1.00 90.62 84 LEU A N 1
ATOM 674 C CA . LEU A 1 84 ? -12.812 6.213 2.199 1.00 90.62 84 LEU A CA 1
ATOM 675 C C . LEU A 1 84 ? -11.657 7.087 2.721 1.00 90.62 84 LEU A C 1
ATOM 677 O O . LEU A 1 84 ? -10.584 7.137 2.115 1.00 90.62 84 LEU A O 1
ATOM 681 N N . THR A 1 85 ? -11.877 7.835 3.803 1.00 92.38 85 THR A N 1
ATOM 682 C CA . THR A 1 85 ? -10.877 8.716 4.407 1.00 92.38 85 THR A CA 1
ATOM 683 C C . THR A 1 85 ? -9.891 7.961 5.293 1.00 92.38 85 THR A C 1
ATOM 685 O O . THR A 1 85 ? -8.757 8.439 5.444 1.00 92.38 85 THR A O 1
ATOM 688 N N . THR A 1 86 ? -10.267 6.777 5.791 1.00 93.44 86 THR A N 1
ATOM 689 C CA . THR A 1 86 ? -9.370 5.827 6.461 1.00 93.44 86 THR A CA 1
ATOM 690 C C . THR A 1 86 ? -8.242 5.428 5.517 1.00 93.44 86 THR A C 1
ATOM 692 O O . THR A 1 86 ? -7.081 5.545 5.886 1.00 93.44 86 THR A O 1
ATOM 695 N N . GLY A 1 87 ? -8.543 5.151 4.241 1.00 92.38 87 GLY A N 1
ATOM 696 C CA . GLY A 1 87 ? -7.550 4.842 3.197 1.00 92.38 87 GLY A CA 1
ATOM 697 C C . GLY A 1 87 ? -6.503 5.936 2.913 1.00 92.38 87 GLY A C 1
ATOM 698 O O . GLY A 1 87 ? -5.588 5.714 2.124 1.00 92.38 87 GLY A O 1
ATOM 699 N N . ASN A 1 88 ? -6.612 7.115 3.541 1.00 93.06 88 ASN A N 1
ATOM 700 C CA . ASN A 1 88 ? -5.635 8.208 3.460 1.00 93.06 88 ASN A CA 1
ATOM 701 C C . ASN A 1 88 ? -5.047 8.598 4.834 1.00 93.06 88 ASN A C 1
ATOM 703 O O . ASN A 1 88 ? -4.278 9.564 4.930 1.00 93.06 88 ASN A O 1
ATOM 707 N N . ARG A 1 89 ? -5.404 7.904 5.921 1.00 94.69 89 ARG A N 1
ATOM 708 C CA . ARG A 1 89 ? -5.069 8.274 7.306 1.00 94.69 89 ARG A CA 1
ATOM 709 C C . ARG A 1 89 ? -3.728 7.688 7.761 1.00 94.69 89 ARG A C 1
ATOM 711 O O . ARG A 1 89 ? -3.617 7.041 8.793 1.00 94.69 89 ARG A O 1
ATOM 718 N N . PHE A 1 90 ? -2.667 7.977 7.019 1.00 95.94 90 PHE A N 1
ATOM 719 C CA . PHE A 1 90 ? -1.322 7.511 7.355 1.00 95.94 90 PHE A CA 1
ATOM 720 C C . PHE A 1 90 ? -0.496 8.557 8.104 1.00 95.94 90 PHE A C 1
ATOM 722 O 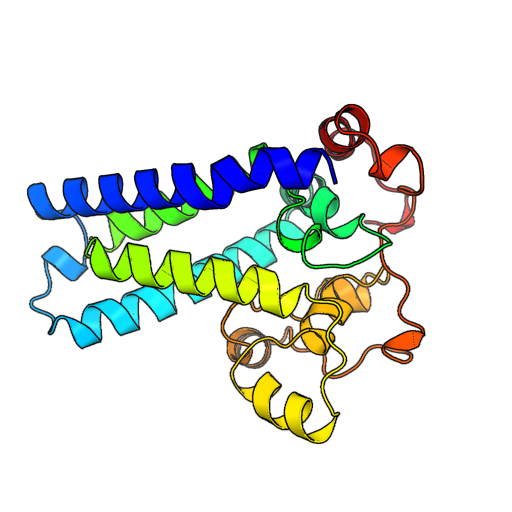O . PHE A 1 90 ? -0.631 9.765 7.891 1.00 95.94 90 PHE A O 1
ATOM 729 N N . HIS A 1 91 ? 0.427 8.090 8.945 1.00 96.94 91 HIS A N 1
ATOM 730 C CA . HIS A 1 91 ? 1.474 8.952 9.478 1.00 96.94 91 HIS A CA 1
ATOM 731 C C . HIS A 1 91 ? 2.396 9.437 8.335 1.00 96.94 91 HIS A C 1
ATOM 733 O O . HIS A 1 91 ? 2.756 8.627 7.476 1.00 96.94 91 HIS A O 1
ATOM 739 N N . PRO A 1 92 ? 2.858 10.705 8.313 1.00 95.75 92 PRO A N 1
ATOM 740 C CA . PRO A 1 92 ? 3.727 11.211 7.244 1.00 95.75 92 PRO A CA 1
ATOM 741 C C . PRO A 1 92 ? 5.001 10.385 7.018 1.00 95.75 92 PRO A C 1
ATOM 743 O O . PRO A 1 92 ? 5.416 10.190 5.879 1.00 95.75 92 PRO A O 1
ATOM 746 N N . PHE A 1 93 ? 5.596 9.838 8.083 1.00 96.69 93 PHE A N 1
ATOM 747 C CA . PHE A 1 93 ? 6.741 8.927 7.945 1.00 96.69 93 PHE A CA 1
ATOM 748 C C . PHE A 1 93 ? 6.384 7.586 7.291 1.00 96.69 93 PHE A C 1
ATOM 750 O O . PHE A 1 93 ? 7.211 7.067 6.548 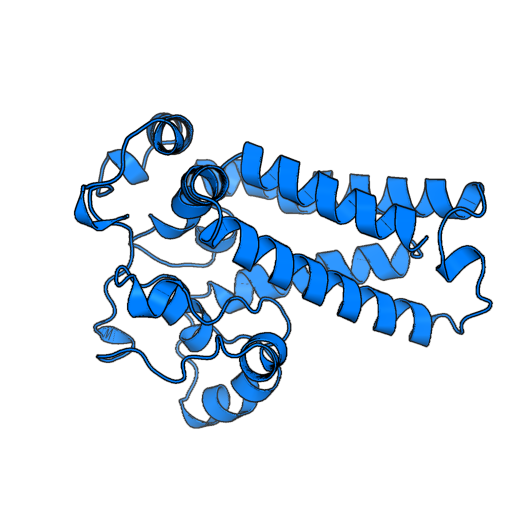1.00 96.69 93 PHE A O 1
ATOM 757 N N . SER A 1 94 ? 5.170 7.055 7.485 1.00 96.81 94 SER A N 1
ATOM 758 C CA . SER A 1 94 ? 4.701 5.879 6.736 1.00 96.81 94 SER A CA 1
ATOM 759 C C . SER A 1 94 ? 4.598 6.193 5.245 1.00 96.81 94 SER A C 1
ATOM 761 O O . SER A 1 94 ? 5.035 5.395 4.420 1.00 96.81 94 SER A O 1
ATOM 763 N N . ILE A 1 95 ? 4.076 7.378 4.901 1.00 96.62 95 ILE A N 1
ATOM 764 C CA . ILE A 1 95 ? 3.961 7.841 3.510 1.00 96.62 95 ILE A CA 1
ATOM 765 C C . ILE A 1 95 ? 5.347 7.989 2.880 1.00 96.62 95 ILE A C 1
ATOM 767 O O . ILE A 1 95 ? 5.578 7.474 1.790 1.00 96.62 95 ILE A O 1
ATOM 771 N N . LEU A 1 96 ? 6.276 8.655 3.573 1.00 97.19 96 LEU A N 1
ATOM 772 C CA . LEU A 1 96 ? 7.642 8.849 3.092 1.00 97.19 96 LEU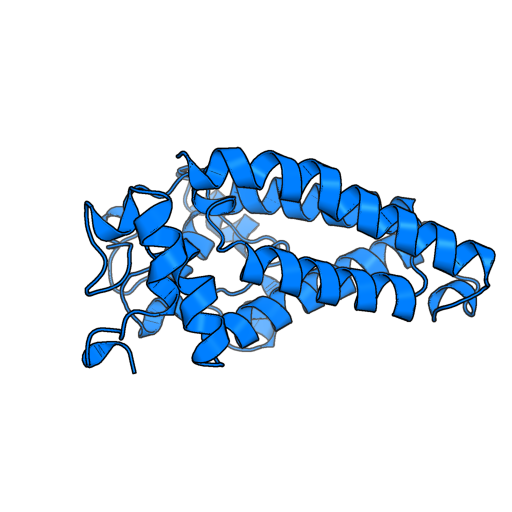 A CA 1
ATOM 773 C C . LEU A 1 96 ? 8.360 7.511 2.886 1.00 97.19 96 LEU A C 1
ATOM 775 O O . LEU A 1 96 ? 8.940 7.290 1.828 1.00 97.19 96 LEU A O 1
ATOM 779 N N . LEU A 1 97 ? 8.295 6.610 3.870 1.00 98.12 97 LEU A N 1
ATOM 780 C CA . LEU A 1 97 ? 8.921 5.295 3.768 1.00 98.12 97 LEU A CA 1
ATOM 781 C C . LEU A 1 97 ? 8.333 4.488 2.605 1.00 98.12 97 LEU A C 1
ATOM 783 O O . LEU A 1 97 ? 9.084 3.914 1.821 1.00 98.12 97 LEU A O 1
ATOM 787 N N . SER A 1 98 ? 7.008 4.502 2.443 1.00 97.94 98 SER A N 1
ATOM 788 C CA . SER A 1 98 ? 6.360 3.830 1.317 1.00 97.94 98 SER A CA 1
ATOM 789 C C . SER A 1 98 ? 6.757 4.437 -0.031 1.00 97.94 98 SER A C 1
ATOM 791 O O . SER A 1 98 ? 7.050 3.703 -0.971 1.00 97.94 98 SER A O 1
ATOM 793 N N . ALA A 1 99 ? 6.845 5.766 -0.131 1.00 98.12 99 ALA A N 1
ATOM 794 C CA . ALA A 1 99 ? 7.306 6.438 -1.344 1.00 98.12 99 ALA A CA 1
ATOM 795 C C . ALA A 1 99 ? 8.750 6.050 -1.706 1.00 98.12 99 ALA A C 1
ATOM 797 O O . ALA A 1 99 ? 9.034 5.803 -2.875 1.00 98.12 99 ALA A O 1
ATOM 798 N N . LEU A 1 100 ? 9.644 5.936 -0.716 1.00 98.56 100 LEU A N 1
ATOM 799 C CA . LEU A 1 100 ? 11.026 5.494 -0.926 1.00 98.56 100 LEU A CA 1
ATOM 800 C C . LEU A 1 100 ? 11.105 4.032 -1.386 1.00 98.56 100 LEU A C 1
ATOM 802 O O . LEU A 1 100 ? 11.853 3.737 -2.313 1.00 98.56 100 LEU A O 1
ATOM 806 N N . ILE A 1 101 ? 10.316 3.133 -0.787 1.00 98.62 101 ILE A N 1
ATOM 807 C CA . ILE A 1 101 ? 10.244 1.719 -1.198 1.00 98.62 101 ILE A CA 1
ATOM 808 C C . ILE A 1 101 ? 9.748 1.608 -2.645 1.00 98.62 101 ILE A C 1
ATOM 810 O O . ILE A 1 101 ? 10.369 0.929 -3.463 1.00 98.62 101 ILE A O 1
ATOM 814 N N . LYS A 1 102 ? 8.667 2.321 -2.986 1.00 98.56 102 LYS A N 1
ATOM 815 C CA . LYS A 1 102 ? 8.131 2.359 -4.352 1.00 98.56 102 LYS A CA 1
ATOM 816 C C . LYS A 1 102 ? 9.141 2.920 -5.348 1.00 98.56 102 LYS A C 1
ATOM 818 O O . LYS A 1 102 ? 9.344 2.324 -6.400 1.00 98.56 102 LYS A O 1
ATOM 823 N N . LEU A 1 103 ? 9.806 4.026 -5.016 1.00 98.62 103 LEU A N 1
ATOM 824 C CA . LEU A 1 103 ? 10.825 4.625 -5.877 1.00 98.62 103 LEU A CA 1
ATOM 825 C C . LEU A 1 103 ? 12.012 3.676 -6.094 1.00 98.62 103 LEU A C 1
ATOM 827 O O . LEU A 1 103 ? 12.477 3.534 -7.223 1.00 98.62 103 LEU A O 1
ATOM 831 N N . ALA A 1 104 ? 12.464 2.988 -5.042 1.00 98.69 104 ALA A N 1
ATOM 832 C CA . ALA A 1 104 ? 13.518 1.985 -5.149 1.00 98.69 104 ALA A CA 1
ATOM 833 C C . ALA A 1 104 ? 13.115 0.842 -6.091 1.00 98.69 104 ALA A C 1
ATOM 835 O O . ALA A 1 104 ? 13.920 0.448 -6.933 1.00 98.69 104 ALA A O 1
ATOM 836 N N . LEU A 1 105 ? 11.874 0.349 -6.008 1.00 98.75 105 LEU A N 1
ATOM 837 C CA . LEU A 1 105 ? 11.352 -0.658 -6.935 1.00 98.75 105 LEU A CA 1
ATOM 838 C C . LEU A 1 105 ? 11.319 -0.135 -8.377 1.00 98.75 105 LEU A C 1
ATOM 840 O O . LEU A 1 105 ? 11.818 -0.810 -9.274 1.00 98.75 105 LEU A O 1
ATOM 844 N N . ILE A 1 106 ? 10.766 1.064 -8.592 1.00 98.75 106 ILE A N 1
ATOM 845 C CA . ILE A 1 106 ? 10.649 1.700 -9.914 1.00 98.75 106 ILE A CA 1
ATOM 846 C C . ILE A 1 106 ? 12.016 1.800 -10.589 1.00 98.75 106 ILE A C 1
ATOM 848 O O . ILE A 1 106 ? 12.162 1.376 -11.732 1.00 98.75 106 ILE A O 1
ATOM 852 N N . VAL A 1 107 ? 13.021 2.316 -9.876 1.00 98.50 107 VAL A N 1
ATOM 853 C CA . VAL A 1 107 ? 14.376 2.498 -10.414 1.00 98.50 107 VAL A CA 1
ATOM 854 C C . VAL A 1 107 ? 15.084 1.157 -10.614 1.00 98.50 107 VAL A C 1
ATOM 856 O O . VAL A 1 107 ? 15.739 0.957 -11.630 1.00 98.50 107 VAL A O 1
ATOM 859 N N . THR A 1 108 ? 14.932 0.218 -9.675 1.00 98.44 108 THR A N 1
ATOM 860 C CA . THR A 1 108 ? 15.571 -1.109 -9.754 1.00 98.44 108 THR A CA 1
ATOM 861 C C . THR A 1 108 ? 15.036 -1.922 -10.929 1.00 98.44 108 THR A C 1
ATOM 863 O O . THR A 1 108 ? 15.795 -2.594 -11.628 1.00 98.44 108 THR A O 1
ATOM 866 N N . LEU A 1 109 ? 13.725 -1.858 -11.164 1.00 98.38 109 LEU A N 1
ATOM 867 C CA . LEU A 1 109 ? 13.099 -2.505 -12.310 1.00 98.38 109 LEU A CA 1
ATOM 868 C C . LEU A 1 109 ? 13.249 -1.687 -13.588 1.00 98.38 109 LEU A C 1
ATOM 870 O O . LEU A 1 109 ? 13.155 -2.273 -14.652 1.00 98.38 109 LEU A O 1
ATOM 874 N N . GLY A 1 110 ? 13.505 -0.381 -13.517 1.00 97.94 110 GLY A N 1
ATOM 875 C CA . GLY A 1 110 ? 13.556 0.476 -14.704 1.00 97.94 110 GLY A CA 1
ATOM 876 C C . GLY A 1 110 ? 12.202 0.539 -15.409 1.00 97.94 110 GLY A C 1
ATOM 877 O O . GLY A 1 110 ? 12.137 0.440 -16.626 1.00 97.94 110 GLY A O 1
ATOM 878 N N . ALA A 1 111 ? 11.113 0.611 -14.642 1.00 98.00 111 ALA A N 1
ATOM 879 C CA . ALA A 1 111 ? 9.763 0.551 -15.194 1.00 98.00 111 ALA A CA 1
ATOM 880 C C . ALA A 1 111 ? 9.423 1.795 -16.021 1.00 98.00 111 ALA A C 1
ATOM 882 O O . ALA A 1 111 ? 9.746 2.915 -15.619 1.00 98.00 111 ALA A O 1
ATOM 883 N N . SER A 1 112 ? 8.699 1.614 -17.127 1.00 98.12 112 SER A N 1
ATOM 884 C CA . SER A 1 112 ? 8.200 2.728 -17.932 1.00 98.12 112 SER A CA 1
ATOM 885 C C . SER A 1 112 ? 7.264 3.645 -17.138 1.00 98.12 112 SER A C 1
ATOM 887 O O . SER A 1 112 ? 6.494 3.219 -16.271 1.00 98.12 112 SER A O 1
ATOM 889 N N . ALA A 1 113 ? 7.266 4.936 -17.482 1.00 98.31 113 ALA A N 1
ATOM 890 C CA . ALA A 1 113 ? 6.401 5.930 -16.844 1.00 98.31 113 ALA A CA 1
ATOM 891 C C . ALA A 1 113 ? 4.908 5.552 -16.907 1.00 98.31 113 ALA A C 1
ATOM 893 O O . ALA A 1 113 ? 4.165 5.805 -15.959 1.00 98.31 113 ALA A O 1
ATOM 894 N N . LEU A 1 114 ? 4.471 4.908 -17.997 1.00 98.25 114 LEU A N 1
ATOM 895 C CA . LEU A 1 114 ? 3.097 4.430 -18.142 1.00 98.25 114 LEU A CA 1
ATOM 896 C C . LEU A 1 114 ? 2.775 3.296 -17.158 1.00 98.25 114 LEU A C 1
ATOM 898 O O . LEU A 1 114 ? 1.718 3.334 -16.531 1.00 98.25 114 LEU A O 1
ATOM 902 N N . ALA A 1 115 ? 3.678 2.325 -16.978 1.00 98.50 115 ALA A N 1
ATOM 903 C CA . ALA A 1 115 ? 3.500 1.253 -15.998 1.00 98.50 115 ALA A CA 1
ATOM 904 C C . ALA A 1 115 ? 3.373 1.814 -14.572 1.00 98.50 115 ALA A C 1
ATOM 906 O O . ALA A 1 115 ? 2.474 1.416 -13.829 1.00 98.50 115 ALA A O 1
ATOM 907 N N . VAL A 1 116 ? 4.215 2.794 -14.220 1.00 98.69 116 VAL A N 1
ATOM 908 C CA . VAL A 1 116 ? 4.162 3.485 -12.922 1.00 98.69 116 VAL A CA 1
ATOM 909 C C . VAL A 1 116 ? 2.843 4.223 -12.719 1.00 98.69 116 VAL A C 1
ATOM 911 O O . VAL A 1 116 ? 2.203 4.051 -11.682 1.00 98.69 116 VAL A O 1
ATOM 914 N N . LEU A 1 117 ? 2.400 5.005 -13.709 1.00 98.12 117 LEU A N 1
ATOM 915 C CA . LEU A 1 117 ? 1.127 5.729 -13.640 1.00 98.12 117 LEU A CA 1
ATOM 916 C C . LEU A 1 117 ? -0.063 4.788 -13.441 1.00 98.12 117 LEU A C 1
ATOM 918 O O . LEU A 1 117 ? -0.927 5.065 -12.610 1.00 98.12 117 LEU A O 1
ATOM 922 N N . LEU A 1 118 ? -0.109 3.676 -14.180 1.00 98.50 118 LEU A N 1
ATOM 923 C CA . LEU A 1 118 ? -1.187 2.696 -14.067 1.00 98.50 118 LEU A CA 1
ATOM 924 C C . LEU A 1 118 ? -1.167 1.986 -12.709 1.00 98.50 118 LEU A C 1
ATOM 926 O O . LEU A 1 118 ? -2.221 1.852 -12.091 1.00 98.50 118 LEU A O 1
ATOM 930 N N . ALA A 1 119 ? 0.005 1.582 -12.214 1.00 98.56 119 ALA A N 1
ATOM 931 C CA . ALA A 1 119 ? 0.129 0.942 -10.906 1.00 98.56 119 ALA A CA 1
ATOM 932 C C . ALA A 1 119 ? -0.304 1.875 -9.762 1.00 98.56 119 ALA A C 1
ATOM 934 O O . ALA A 1 119 ? -1.062 1.459 -8.887 1.00 98.56 119 ALA A O 1
ATOM 935 N N . GLU A 1 120 ? 0.112 3.146 -9.786 1.00 97.75 120 GLU A N 1
ATOM 936 C CA . GLU A 1 120 ? -0.304 4.146 -8.793 1.00 97.75 120 GLU A CA 1
ATOM 937 C C . GLU A 1 120 ? -1.803 4.456 -8.884 1.00 97.75 120 GLU A C 1
ATOM 939 O O . GLU A 1 120 ? -2.467 4.603 -7.856 1.00 97.75 120 GLU A O 1
ATOM 944 N N . LEU A 1 121 ? -2.363 4.528 -10.096 1.00 96.81 121 LEU A N 1
ATOM 945 C CA . LEU A 1 121 ? -3.800 4.713 -10.293 1.00 96.81 121 LEU A CA 1
ATOM 946 C C . LEU A 1 121 ? -4.594 3.541 -9.705 1.00 96.81 121 LEU A C 1
ATOM 948 O O . LEU A 1 121 ? -5.526 3.767 -8.933 1.00 96.81 121 LEU A O 1
ATOM 952 N N . ILE A 1 122 ? -4.209 2.304 -10.036 1.00 98.25 122 ILE A N 1
ATOM 953 C CA . ILE A 1 122 ? -4.843 1.087 -9.515 1.00 98.25 122 ILE A CA 1
ATOM 954 C C . ILE A 1 122 ? -4.741 1.060 -7.990 1.00 98.25 122 ILE A C 1
ATOM 956 O O . ILE A 1 122 ? -5.765 0.906 -7.330 1.00 98.25 122 ILE A O 1
ATOM 960 N N . LEU A 1 123 ? -3.551 1.307 -7.430 1.00 97.31 123 LEU A N 1
ATOM 961 C CA . LEU A 1 123 ? -3.339 1.368 -5.984 1.00 97.31 123 LEU A CA 1
ATOM 962 C C . LEU A 1 123 ? -4.280 2.381 -5.321 1.00 97.31 123 LEU A C 1
ATOM 964 O O . LEU A 1 123 ? -4.922 2.075 -4.323 1.00 97.31 123 LEU A O 1
ATOM 968 N N . ASN A 1 124 ? -4.401 3.592 -5.864 1.00 94.69 124 ASN A N 1
ATOM 969 C CA . ASN A 1 124 ? -5.268 4.613 -5.276 1.00 94.69 124 ASN A CA 1
ATOM 970 C C . ASN A 1 124 ? -6.757 4.237 -5.359 1.00 94.69 124 ASN A C 1
ATOM 972 O O . ASN A 1 124 ? -7.489 4.427 -4.385 1.00 94.69 124 ASN A O 1
ATOM 976 N N . LEU A 1 125 ? -7.205 3.685 -6.491 1.00 95.44 125 LEU A N 1
ATOM 977 C CA . LEU A 1 125 ? -8.586 3.227 -6.662 1.00 95.44 125 LEU A CA 1
ATOM 978 C C . LEU A 1 125 ? -8.913 2.069 -5.717 1.00 95.44 125 LEU A C 1
ATOM 980 O O . LEU A 1 125 ? -9.955 2.091 -5.065 1.00 95.44 125 LEU A O 1
ATOM 984 N N . MET A 1 126 ? -8.005 1.104 -5.588 1.00 97.62 126 MET A N 1
ATOM 985 C CA . MET A 1 126 ? -8.160 -0.019 -4.669 1.00 97.62 126 MET A CA 1
ATOM 986 C C . MET A 1 126 ? -8.085 0.422 -3.209 1.00 97.62 126 MET A C 1
ATOM 988 O O . MET A 1 126 ? -8.856 -0.075 -2.403 1.00 97.62 126 MET A O 1
ATOM 992 N N . SER A 1 127 ? -7.264 1.420 -2.861 1.00 95.19 127 SER A N 1
ATOM 993 C CA . SER A 1 127 ? -7.263 1.999 -1.509 1.00 95.19 127 SER A CA 1
ATOM 994 C C . SER A 1 127 ? -8.648 2.523 -1.135 1.00 95.19 127 SER A C 1
ATOM 996 O O . SER A 1 127 ? -9.162 2.227 -0.057 1.00 95.19 127 SER A O 1
ATOM 998 N N . MET A 1 128 ? -9.279 3.257 -2.056 1.00 94.38 128 MET A N 1
ATOM 999 C CA . MET A 1 128 ? -10.638 3.758 -1.873 1.00 94.38 128 MET A CA 1
ATOM 1000 C C . MET A 1 128 ? -11.654 2.618 -1.816 1.00 94.38 128 MET A C 1
ATOM 1002 O O . MET A 1 128 ? -12.509 2.618 -0.941 1.00 94.38 128 MET A O 1
ATOM 1006 N N . PHE A 1 129 ? -11.566 1.640 -2.715 1.00 97.00 129 PHE A N 1
ATOM 1007 C CA . PHE A 1 129 ? -12.489 0.511 -2.729 1.00 97.00 129 PHE A CA 1
ATOM 1008 C C . PHE A 1 129 ? -12.400 -0.312 -1.440 1.00 97.00 129 PHE A C 1
ATOM 1010 O O . PHE A 1 129 ? -13.412 -0.493 -0.770 1.00 97.00 129 PHE A O 1
ATOM 1017 N N . ASN A 1 130 ? -11.199 -0.724 -1.041 1.00 96.81 130 ASN A N 1
ATOM 1018 C CA . ASN A 1 130 ? -10.965 -1.569 0.128 1.00 96.81 130 ASN A CA 1
ATOM 1019 C C . ASN A 1 130 ? -11.414 -0.915 1.429 1.00 96.81 130 ASN A C 1
ATOM 1021 O O . ASN A 1 130 ? -11.875 -1.622 2.307 1.00 96.81 130 ASN A O 1
ATOM 1025 N N . HIS A 1 131 ? -11.289 0.410 1.552 1.00 96.81 131 HIS A N 1
ATOM 1026 C CA . HIS A 1 131 ? -11.722 1.160 2.737 1.00 96.81 131 HIS A CA 1
ATOM 1027 C C . HIS A 1 131 ? -13.129 1.743 2.599 1.00 96.81 131 HIS A C 1
ATOM 1029 O O . HIS A 1 131 ? -13.560 2.557 3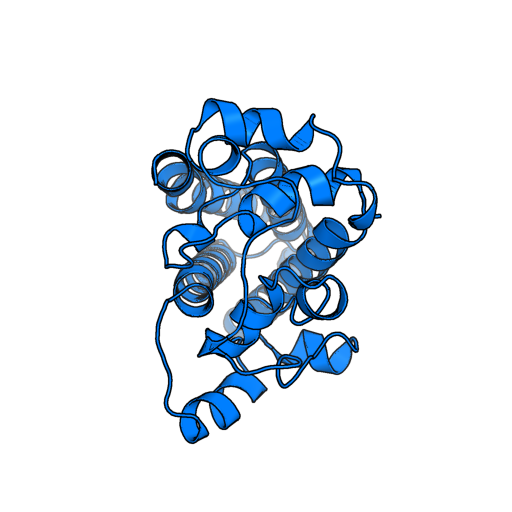.409 1.00 96.81 131 HIS A O 1
ATOM 1035 N N . SER A 1 132 ? -13.859 1.395 1.545 1.00 93.62 132 SER A N 1
ATOM 1036 C CA . SER A 1 132 ? -15.223 1.882 1.398 1.00 93.62 132 SER A CA 1
ATOM 1037 C C . SER A 1 132 ? -16.144 1.221 2.425 1.00 93.62 132 SER A C 1
ATOM 1039 O O . SER A 1 132 ? -15.983 0.054 2.764 1.00 93.62 132 SER A O 1
ATOM 1041 N N . ASN A 1 133 ? -17.168 1.943 2.878 1.00 90.69 133 ASN A N 1
ATOM 1042 C CA . ASN A 1 133 ? -18.239 1.365 3.694 1.00 90.69 133 ASN A CA 1
ATOM 1043 C C . ASN A 1 133 ? -19.324 0.715 2.803 1.00 90.69 133 ASN A C 1
ATOM 1045 O O . ASN A 1 133 ? -20.524 0.892 3.017 1.00 90.69 133 ASN A O 1
ATOM 1049 N N . LEU A 1 134 ? -18.905 0.059 1.713 1.00 91.44 134 LEU A N 1
ATOM 1050 C CA . LEU A 1 134 ? -19.803 -0.600 0.766 1.00 91.44 134 LEU A CA 1
ATOM 1051 C C . LEU A 1 134 ? -20.102 -2.025 1.238 1.00 91.44 134 LEU A C 1
ATOM 1053 O O . LEU A 1 134 ? -19.240 -2.896 1.170 1.00 91.44 134 LEU A O 1
ATOM 1057 N N . GLY A 1 135 ? -21.352 -2.275 1.630 1.00 90.19 135 GLY A N 1
ATOM 1058 C CA . GLY A 1 135 ? -21.858 -3.624 1.880 1.00 90.19 135 GLY A CA 1
ATOM 1059 C C . GLY A 1 135 ? -22.167 -4.344 0.569 1.00 90.19 135 GLY A C 1
ATOM 1060 O O . GLY A 1 135 ? -23.249 -4.182 0.000 1.00 90.19 135 GLY A O 1
ATOM 1061 N N . LEU A 1 136 ? -21.212 -5.122 0.060 1.00 94.06 136 LEU A N 1
ATOM 1062 C CA . LEU A 1 136 ? -21.423 -5.942 -1.132 1.00 94.06 136 LEU A CA 1
ATOM 1063 C C . LEU A 1 136 ? -22.386 -7.103 -0.823 1.00 94.06 136 LEU A C 1
ATOM 1065 O O . LEU A 1 136 ? -22.309 -7.701 0.250 1.00 94.06 136 LEU A O 1
ATOM 1069 N N . PRO A 1 137 ? -23.264 -7.507 -1.762 1.00 95.88 137 PRO A N 1
ATOM 1070 C CA . PRO A 1 137 ? -24.014 -8.746 -1.603 1.00 95.88 137 PRO A CA 1
ATOM 1071 C C . PRO A 1 137 ? -23.054 -9.924 -1.409 1.00 95.88 137 PRO A C 1
ATOM 1073 O O . PRO A 1 137 ? -22.119 -10.090 -2.193 1.00 95.88 137 PRO A O 1
ATOM 1076 N N . ARG A 1 138 ? -23.317 -10.784 -0.418 1.00 92.88 138 ARG A N 1
ATOM 1077 C CA . ARG A 1 138 ? -22.422 -11.892 -0.029 1.00 92.88 138 ARG A CA 1
ATOM 1078 C C . ARG A 1 138 ? -21.928 -12.737 -1.208 1.00 92.88 138 ARG A C 1
ATOM 1080 O O . ARG A 1 138 ? -20.751 -13.062 -1.273 1.00 92.88 138 ARG A O 1
ATOM 1087 N N . ALA A 1 139 ? -22.808 -13.074 -2.150 1.00 96.06 139 ALA A N 1
ATOM 1088 C CA . ALA A 1 139 ? -22.436 -13.870 -3.322 1.00 96.06 139 ALA A CA 1
ATOM 1089 C C . ALA A 1 139 ? -21.445 -13.142 -4.250 1.00 96.06 139 ALA A C 1
ATOM 1091 O O . ALA A 1 139 ? -20.551 -13.766 -4.815 1.00 96.06 139 ALA A O 1
ATOM 1092 N N . VAL A 1 140 ? -21.587 -11.821 -4.395 1.00 97.06 140 VAL A N 1
ATOM 1093 C CA . VAL A 1 140 ? -20.683 -10.990 -5.203 1.00 97.06 140 VAL A CA 1
ATOM 1094 C C . VAL A 1 140 ? -19.323 -10.904 -4.526 1.00 97.06 140 VAL A C 1
ATOM 1096 O O . VAL A 1 140 ? -18.301 -11.156 -5.159 1.00 97.06 140 VAL A O 1
ATOM 1099 N N . ASP A 1 141 ? -19.314 -10.593 -3.234 1.00 96.94 141 ASP A N 1
ATOM 1100 C CA . ASP A 1 141 ? -18.089 -10.501 -2.453 1.00 96.94 141 ASP A CA 1
ATOM 1101 C C . ASP A 1 141 ? -17.320 -11.833 -2.433 1.00 96.94 141 ASP A C 1
ATOM 1103 O O . ASP A 1 141 ? -16.121 -11.817 -2.693 1.00 96.94 141 ASP A O 1
ATOM 1107 N N . GLN A 1 142 ? -17.992 -12.980 -2.260 1.00 94.75 142 GLN A N 1
ATOM 1108 C CA . GLN A 1 142 ? -17.370 -14.313 -2.308 1.00 94.75 142 GLN A CA 1
ATOM 1109 C C . GLN A 1 142 ? -16.632 -14.595 -3.622 1.00 94.75 142 GLN A C 1
ATOM 1111 O O . GLN A 1 142 ? -15.599 -15.262 -3.604 1.00 94.75 142 GLN A O 1
ATOM 1116 N N . ILE A 1 143 ? -17.139 -14.087 -4.747 1.00 96.56 143 ILE A N 1
ATOM 1117 C CA . ILE A 1 143 ? -16.491 -14.229 -6.054 1.00 96.56 143 ILE A CA 1
ATOM 1118 C C . ILE A 1 143 ? -15.341 -13.227 -6.174 1.00 96.56 143 ILE A C 1
ATOM 1120 O O . ILE A 1 143 ? -14.214 -13.620 -6.474 1.00 96.56 143 ILE A O 1
ATOM 1124 N N . LEU A 1 144 ? -15.597 -11.943 -5.910 1.00 97.25 144 LEU A N 1
ATOM 1125 C CA . LEU A 1 144 ? -14.604 -10.879 -6.084 1.00 97.25 144 LEU A CA 1
ATOM 1126 C C . LEU A 1 144 ? -13.375 -11.083 -5.194 1.00 97.25 144 LEU A C 1
ATOM 1128 O O . LEU A 1 144 ? -12.249 -10.962 -5.681 1.00 97.25 144 LEU A O 1
ATOM 1132 N N . ARG A 1 145 ? -13.580 -11.490 -3.933 1.00 96.94 145 ARG A N 1
ATOM 1133 C CA . ARG A 1 145 ? -12.502 -11.699 -2.956 1.00 96.94 145 ARG A CA 1
ATOM 1134 C C . ARG A 1 145 ? -11.534 -12.824 -3.316 1.00 96.94 145 ARG A C 1
ATOM 1136 O O . ARG A 1 145 ? -10.543 -13.029 -2.617 1.00 96.94 145 ARG A O 1
ATOM 1143 N N . THR A 1 146 ? -11.802 -13.595 -4.372 1.00 95.88 146 THR A N 1
ATOM 1144 C CA . THR A 1 146 ? -10.856 -14.599 -4.885 1.00 95.88 146 THR A CA 1
ATOM 1145 C C . THR A 1 146 ? -9.706 -13.981 -5.677 1.00 95.88 146 THR A C 1
ATOM 1147 O O . THR A 1 146 ? -8.639 -14.588 -5.739 1.00 95.88 146 THR A O 1
ATOM 1150 N N . VAL A 1 147 ? -9.909 -12.786 -6.243 1.00 96.12 147 VAL A N 1
ATOM 1151 C CA . VAL A 1 147 ? -8.928 -12.104 -7.097 1.00 96.12 147 VAL A CA 1
ATOM 1152 C C . VAL A 1 147 ? -8.520 -10.760 -6.513 1.00 96.12 147 VAL A C 1
ATOM 1154 O O . VAL A 1 147 ? -7.325 -10.487 -6.424 1.00 96.12 147 VAL A O 1
ATOM 1157 N N . ILE A 1 148 ? -9.489 -9.932 -6.117 1.00 98.00 148 ILE A N 1
ATOM 1158 C CA . ILE A 1 148 ? -9.244 -8.589 -5.585 1.00 98.00 148 ILE A CA 1
ATOM 1159 C C . ILE A 1 148 ? -9.540 -8.530 -4.095 1.00 98.00 148 ILE A C 1
ATOM 1161 O O . ILE A 1 148 ? -10.314 -9.329 -3.573 1.00 98.00 148 ILE A O 1
ATOM 1165 N N . VAL A 1 149 ? -8.949 -7.568 -3.403 1.00 98.44 149 VAL A N 1
ATOM 1166 C CA . VAL A 1 149 ? -9.318 -7.289 -2.013 1.00 98.44 149 VAL A CA 1
ATOM 1167 C C . VAL A 1 149 ? -10.660 -6.563 -1.998 1.00 98.44 149 VAL A C 1
ATOM 1169 O O . VAL A 1 149 ? -10.865 -5.609 -2.743 1.00 98.44 149 VAL A O 1
ATOM 1172 N N . THR A 1 150 ? -11.607 -7.055 -1.204 1.00 98.19 150 THR A N 1
ATOM 1173 C CA . THR A 1 150 ? -12.940 -6.455 -1.049 1.00 98.19 150 THR A CA 1
ATOM 1174 C C . THR A 1 150 ? -13.032 -5.656 0.252 1.00 98.19 150 THR A C 1
ATOM 1176 O O . THR A 1 150 ? -12.218 -5.883 1.155 1.00 98.19 150 THR A O 1
ATOM 1179 N N . PRO A 1 151 ? -14.031 -4.757 0.389 1.00 97.06 151 PRO A N 1
ATOM 1180 C CA . PRO A 1 151 ? -14.245 -4.003 1.621 1.00 97.06 151 PRO A CA 1
ATOM 1181 C C . PRO A 1 151 ? -14.345 -4.905 2.853 1.00 97.06 151 PRO A C 1
ATOM 1183 O O . PRO A 1 151 ? -13.561 -4.769 3.782 1.00 97.06 151 PRO A O 1
ATOM 1186 N N . ASP A 1 152 ? -15.222 -5.911 2.820 1.00 96.06 152 ASP A N 1
ATOM 1187 C CA . ASP A 1 152 ? -15.417 -6.845 3.936 1.00 96.06 152 ASP A CA 1
ATOM 1188 C C . ASP A 1 152 ? -14.158 -7.662 4.265 1.00 96.06 152 ASP A C 1
ATOM 1190 O O . ASP A 1 152 ? -13.917 -7.990 5.427 1.00 96.06 152 ASP A O 1
ATOM 1194 N N . MET A 1 153 ? -13.341 -8.002 3.261 1.00 97.19 153 MET A N 1
ATOM 1195 C CA . MET A 1 153 ? -12.076 -8.707 3.480 1.00 97.19 153 MET A CA 1
ATOM 1196 C C . MET A 1 153 ? -11.056 -7.809 4.187 1.00 97.19 153 MET A C 1
ATOM 1198 O O . MET A 1 153 ? -10.412 -8.245 5.146 1.00 97.19 153 MET A O 1
ATOM 1202 N N . HIS A 1 154 ? -10.906 -6.564 3.727 1.00 97.81 154 HIS A N 1
ATOM 1203 C CA . HIS A 1 154 ? -9.963 -5.617 4.315 1.00 97.81 154 HIS A CA 1
ATOM 1204 C C . HIS A 1 154 ? -10.452 -5.068 5.657 1.00 97.81 154 HIS A C 1
ATOM 1206 O O . HIS A 1 154 ? -9.651 -4.735 6.520 1.00 97.81 154 HIS A O 1
ATOM 1212 N N . ARG A 1 155 ? -11.760 -5.010 5.895 1.00 96.69 155 ARG A N 1
ATOM 1213 C CA . ARG A 1 155 ? -12.312 -4.551 7.169 1.00 96.69 155 ARG A CA 1
ATOM 1214 C C . ARG A 1 155 ? -11.923 -5.465 8.331 1.00 96.69 155 ARG A C 1
ATOM 1216 O O . ARG A 1 155 ? -11.582 -4.952 9.388 1.00 96.69 155 ARG A O 1
ATOM 1223 N N . ILE A 1 156 ? -11.857 -6.786 8.115 1.00 97.12 156 ILE A N 1
ATOM 1224 C CA . ILE A 1 156 ? -11.331 -7.755 9.102 1.00 97.12 156 ILE A CA 1
ATOM 1225 C C . ILE A 1 156 ? -9.898 -7.388 9.515 1.00 97.12 156 ILE A C 1
ATOM 1227 O O . ILE A 1 156 ? -9.551 -7.453 10.690 1.00 97.12 156 ILE A O 1
ATOM 1231 N N . HIS A 1 157 ? -9.080 -6.944 8.558 1.00 97.56 157 HIS A N 1
ATOM 1232 C CA . HIS A 1 157 ? -7.715 -6.500 8.823 1.00 97.56 157 HIS A CA 1
ATOM 1233 C C . HIS A 1 157 ? -7.654 -5.251 9.722 1.00 97.56 157 HIS A C 1
ATOM 1235 O O . HIS A 1 157 ? -6.656 -5.039 10.390 1.00 97.56 157 HIS A O 1
ATOM 1241 N N . HIS A 1 158 ? -8.708 -4.437 9.785 1.00 96.75 158 HIS A N 1
ATOM 1242 C CA . HIS A 1 158 ? -8.796 -3.283 10.693 1.00 96.75 158 HIS A CA 1
ATOM 1243 C C . HIS A 1 158 ? -9.442 -3.607 12.040 1.00 96.75 158 HIS A C 1
ATOM 1245 O O . HIS A 1 158 ? -9.680 -2.704 12.845 1.00 96.75 158 HIS A O 1
ATOM 1251 N N . SER A 1 159 ? -9.762 -4.878 12.285 1.00 95.88 159 SER A N 1
ATOM 1252 C CA . SER A 1 159 ? -10.310 -5.297 13.565 1.00 95.88 159 SER A CA 1
ATOM 1253 C C . SER A 1 159 ? -9.406 -4.878 14.718 1.00 95.88 159 SER A C 1
ATOM 1255 O O . SER A 1 159 ? -8.181 -4.860 14.628 1.00 95.88 159 SER A O 1
ATOM 1257 N N . ARG A 1 160 ? -10.022 -4.588 15.856 1.00 93.81 160 ARG A N 1
ATOM 1258 C CA . ARG A 1 160 ? -9.299 -4.394 17.105 1.00 93.81 160 ARG A CA 1
ATOM 1259 C C . ARG A 1 160 ? -8.591 -5.669 17.561 1.00 93.81 160 ARG A C 1
ATOM 1261 O O . ARG A 1 160 ? -7.577 -5.584 18.245 1.00 93.81 160 ARG A O 1
ATOM 1268 N N . SER A 1 161 ? -9.113 -6.840 17.190 1.00 93.75 161 SER A N 1
ATOM 1269 C CA . SER A 1 161 ? -8.524 -8.117 17.580 1.00 93.75 161 SER A CA 1
ATOM 1270 C C . SER A 1 161 ? -7.192 -8.364 16.873 1.00 93.75 161 SER A C 1
ATOM 1272 O O . SER A 1 161 ? -7.104 -8.360 15.642 1.00 93.75 161 SER A O 1
ATOM 1274 N N . GLN A 1 162 ? -6.158 -8.683 17.655 1.00 89.81 162 GLN A N 1
ATOM 1275 C CA . GLN A 1 162 ? -4.824 -8.969 17.131 1.00 89.81 162 GLN A CA 1
ATOM 1276 C C . GLN A 1 162 ? -4.787 -10.228 16.242 1.00 89.81 162 GLN A C 1
ATOM 1278 O O . GLN A 1 162 ? -3.973 -10.322 15.315 1.00 89.81 162 GLN A O 1
ATOM 1283 N N . THR A 1 163 ? -5.686 -11.189 16.499 1.00 92.19 163 THR A N 1
ATOM 1284 C CA . THR A 1 163 ? -5.831 -12.429 15.715 1.00 92.19 163 THR A CA 1
ATOM 1285 C C . THR A 1 163 ? -6.368 -12.164 14.306 1.00 92.19 163 THR A C 1
ATOM 1287 O O . THR A 1 163 ? -6.087 -12.939 13.387 1.00 92.19 163 THR A O 1
ATOM 1290 N N . GLU A 1 164 ? -7.073 -11.045 14.122 1.00 96.44 164 GLU A N 1
ATOM 1291 C CA . GLU A 1 164 ? -7.725 -10.644 12.876 1.00 96.44 164 GLU A CA 1
ATOM 1292 C C . GLU A 1 164 ? -6.921 -9.575 12.125 1.00 96.44 164 GLU A C 1
ATOM 1294 O O . GLU A 1 164 ? -6.702 -9.712 10.922 1.00 96.44 164 GLU A O 1
ATOM 1299 N N . HIS A 1 165 ? -6.384 -8.559 12.813 1.00 95.25 165 HIS A N 1
ATOM 1300 C CA . HIS A 1 165 ? -5.685 -7.458 12.136 1.00 95.25 165 HIS A CA 1
ATOM 1301 C C . HIS A 1 165 ? -4.321 -7.824 11.540 1.00 95.25 165 HIS A C 1
ATOM 1303 O O . HIS A 1 165 ? -3.742 -7.083 10.751 1.00 95.25 165 HIS A O 1
ATOM 1309 N N . ASN A 1 166 ? -3.802 -9.007 11.882 1.00 97.00 166 ASN A N 1
ATOM 1310 C CA . ASN A 1 166 ? -2.573 -9.571 11.323 1.00 97.00 166 ASN A CA 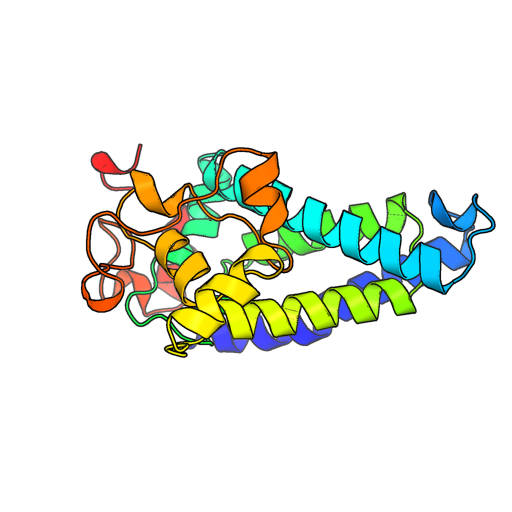1
ATOM 1311 C C . ASN A 1 166 ? -2.884 -10.592 10.216 1.00 97.00 166 ASN A C 1
ATOM 1313 O O . ASN A 1 166 ? -2.144 -11.560 10.005 1.00 97.00 166 ASN A O 1
ATOM 1317 N N . LYS A 1 167 ? -4.003 -10.382 9.518 1.00 98.12 167 LYS A N 1
ATOM 1318 C CA . LYS A 1 167 ? -4.492 -11.150 8.369 1.00 98.12 167 LYS A CA 1
ATOM 1319 C C . LYS A 1 167 ? -4.882 -10.200 7.237 1.00 98.12 167 LYS A C 1
ATOM 1321 O O . LYS A 1 167 ? -4.982 -9.000 7.459 1.00 98.12 167 LYS A O 1
ATOM 1326 N N . ASN A 1 168 ? -5.110 -10.739 6.039 1.00 98.38 168 ASN A N 1
ATOM 1327 C CA . ASN A 1 168 ? -5.626 -10.005 4.873 1.00 98.38 168 ASN A CA 1
ATOM 1328 C C . ASN A 1 168 ? -4.810 -8.738 4.521 1.00 98.38 168 ASN A C 1
ATOM 1330 O O . ASN A 1 168 ? -5.355 -7.640 4.404 1.00 98.38 168 ASN A O 1
ATOM 1334 N N . PHE A 1 169 ? -3.491 -8.893 4.359 1.00 98.44 169 PHE A N 1
ATOM 1335 C CA . PHE A 1 169 ? -2.555 -7.806 4.043 1.00 98.44 169 PHE A CA 1
ATOM 1336 C C . PHE A 1 169 ? -2.577 -7.373 2.575 1.00 98.44 169 PHE A C 1
ATOM 1338 O O . PHE A 1 169 ? -1.950 -6.363 2.239 1.00 98.44 169 PHE A O 1
ATOM 1345 N N . GLY A 1 170 ? -3.241 -8.140 1.704 1.00 97.38 170 GLY A N 1
ATOM 1346 C CA . GLY A 1 170 ? -3.466 -7.814 0.302 1.00 97.38 170 GLY A CA 1
ATOM 1347 C C . GLY A 1 170 ? -3.931 -6.378 0.115 1.00 97.38 170 GLY A C 1
ATOM 1348 O O . GLY A 1 170 ? -4.625 -5.814 0.964 1.00 97.38 170 GLY A O 1
ATOM 1349 N N . PHE A 1 171 ? -3.582 -5.804 -1.036 1.00 94.88 171 PHE A N 1
ATOM 1350 C CA . PHE A 1 171 ? -4.041 -4.471 -1.401 1.00 94.88 171 PHE A CA 1
ATOM 1351 C C . PHE A 1 171 ? -4.833 -4.470 -2.706 1.00 94.88 171 PHE A C 1
ATOM 1353 O O . PHE A 1 171 ? -6.043 -4.279 -2.663 1.00 94.88 171 PHE A O 1
ATOM 1360 N N . ASN A 1 172 ? -4.216 -4.731 -3.862 1.00 97.94 172 ASN A N 1
ATOM 1361 C CA . ASN A 1 172 ? -4.994 -4.896 -5.091 1.00 97.94 172 ASN A CA 1
ATOM 1362 C C . ASN A 1 172 ? -5.473 -6.340 -5.212 1.00 97.94 172 ASN A C 1
ATOM 1364 O O . ASN A 1 172 ? -6.673 -6.583 -5.338 1.00 97.94 172 ASN A O 1
ATOM 1368 N N . PHE A 1 173 ? -4.540 -7.293 -5.124 1.00 98.38 173 PHE A N 1
ATOM 1369 C CA . PHE A 1 173 ? -4.836 -8.705 -5.308 1.00 98.38 173 PHE A CA 1
ATOM 1370 C C . PHE A 1 173 ? -4.896 -9.477 -3.988 1.00 98.38 173 PHE A C 1
ATOM 1372 O O . PHE A 1 173 ? -3.981 -9.421 -3.166 1.00 98.38 173 PHE A O 1
ATOM 1379 N N . SER A 1 174 ? -5.961 -10.257 -3.799 1.00 97.94 174 SER A N 1
ATOM 1380 C CA . SER A 1 174 ? -6.181 -11.048 -2.579 1.00 97.94 174 SER A CA 1
ATOM 1381 C C . SER A 1 174 ? -5.472 -12.404 -2.590 1.00 97.94 174 SER A C 1
ATOM 1383 O O . SER A 1 174 ? -5.341 -13.054 -1.550 1.00 97.94 174 SER A O 1
ATOM 1385 N N . PHE A 1 175 ? -4.989 -12.863 -3.748 1.00 97.56 175 PHE A N 1
ATOM 1386 C CA . PHE A 1 175 ? -4.330 -14.166 -3.843 1.00 97.56 175 PHE A CA 1
ATOM 1387 C C . PHE A 1 175 ? -3.003 -14.222 -3.074 1.00 97.56 175 PHE A C 1
ATOM 1389 O O . PHE A 1 175 ? -2.617 -15.306 -2.637 1.00 97.56 175 PHE A O 1
ATOM 1396 N N . TRP A 1 176 ? -2.341 -13.084 -2.826 1.00 98.31 176 TRP A N 1
ATOM 1397 C CA . TRP A 1 176 ? -1.130 -13.038 -2.000 1.00 98.31 176 TRP A CA 1
ATOM 1398 C C . TRP A 1 176 ? -1.371 -13.568 -0.591 1.00 98.31 176 TRP A C 1
ATOM 1400 O O . TRP A 1 176 ? -0.564 -14.349 -0.087 1.00 98.31 176 TRP A O 1
ATOM 1410 N N . ASP A 1 177 ? -2.514 -13.226 0.006 1.00 98.56 177 ASP A N 1
ATOM 1411 C CA . ASP A 1 177 ? -2.875 -13.697 1.339 1.00 98.56 177 ASP A CA 1
ATOM 1412 C C . ASP A 1 177 ? -3.058 -15.214 1.391 1.00 98.56 177 ASP A C 1
ATOM 1414 O O . ASP A 1 177 ? -2.711 -15.862 2.379 1.00 98.56 177 ASP A O 1
ATOM 1418 N N . ARG A 1 178 ? -3.576 -15.808 0.311 1.00 97.56 178 ARG A N 1
ATOM 1419 C CA . ARG A 1 178 ? -3.739 -17.264 0.203 1.00 97.56 178 ARG A CA 1
ATOM 1420 C C . ARG A 1 178 ? -2.396 -17.952 -0.004 1.00 97.56 178 ARG A C 1
ATOM 1422 O O . ARG A 1 178 ? -2.101 -18.926 0.679 1.00 97.56 178 ARG A O 1
ATOM 1429 N N . MET A 1 179 ? -1.576 -17.425 -0.912 1.00 97.81 179 MET A N 1
ATOM 1430 C CA . MET A 1 179 ? -0.252 -17.973 -1.221 1.00 97.81 179 MET A CA 1
ATOM 1431 C C . MET A 1 179 ? 0.692 -17.933 -0.016 1.00 97.81 179 MET A C 1
ATOM 1433 O O . MET A 1 179 ? 1.533 -18.815 0.131 1.00 97.81 179 MET A O 1
ATOM 1437 N N . LEU A 1 180 ? 0.563 -16.915 0.838 1.00 98.00 180 LEU A N 1
ATOM 1438 C CA . LEU A 1 180 ? 1.486 -16.655 1.944 1.00 98.00 180 LEU A CA 1
ATOM 1439 C C . LEU A 1 180 ? 0.865 -16.898 3.330 1.00 98.00 180 LEU A C 1
ATOM 1441 O O . LEU A 1 180 ? 1.488 -16.565 4.339 1.00 98.00 180 LEU A O 1
ATOM 1445 N N . GLY A 1 181 ? -0.321 -17.515 3.386 1.00 97.38 181 GLY A N 1
ATOM 1446 C CA . GLY A 1 181 ? -0.921 -18.040 4.619 1.00 97.38 181 GLY A CA 1
ATOM 1447 C C . GLY A 1 181 ? -1.482 -16.987 5.581 1.00 97.38 181 GLY A C 1
ATOM 1448 O O . GLY A 1 181 ? -1.566 -17.231 6.786 1.00 97.38 181 GLY A O 1
ATOM 1449 N N . THR A 1 182 ? -1.854 -15.811 5.080 1.00 98.31 182 THR A N 1
ATOM 1450 C CA . THR A 1 182 ? -2.411 -14.700 5.872 1.00 98.31 182 THR A CA 1
ATOM 1451 C C . THR A 1 182 ? -3.886 -14.442 5.593 1.00 98.31 182 THR A C 1
ATOM 1453 O O . THR A 1 182 ? -4.462 -13.549 6.206 1.00 98.31 182 THR A O 1
ATOM 1456 N N . TYR A 1 183 ? -4.515 -15.229 4.721 1.00 98.31 183 TYR A N 1
ATOM 1457 C CA . TYR A 1 183 ? -5.941 -15.115 4.439 1.00 98.31 183 TYR A CA 1
ATOM 1458 C C . TYR A 1 183 ? -6.796 -15.511 5.649 1.00 98.31 183 TYR A C 1
ATOM 1460 O O . TYR A 1 183 ? -6.614 -16.588 6.220 1.00 98.31 183 TYR A O 1
ATOM 1468 N N . LEU A 1 184 ? -7.761 -14.661 5.989 1.00 97.81 184 LEU A N 1
ATOM 1469 C CA . LEU A 1 184 ? -8.828 -14.933 6.942 1.00 97.81 184 LEU A CA 1
ATOM 1470 C C . LEU A 1 184 ? -10.174 -14.677 6.261 1.00 97.81 184 LEU A C 1
ATOM 1472 O O . LEU A 1 184 ? -10.452 -13.574 5.791 1.00 97.81 184 LEU A O 1
ATOM 1476 N N . GLU A 1 185 ? -10.993 -15.724 6.180 1.00 95.75 185 GLU A N 1
ATOM 1477 C CA . GLU A 1 185 ? -12.253 -15.698 5.432 1.00 95.75 185 GLU A CA 1
ATOM 1478 C C . GLU A 1 185 ? -13.322 -14.830 6.101 1.00 95.75 185 GLU A C 1
ATOM 1480 O O . GLU A 1 185 ? -14.024 -14.071 5.426 1.00 95.75 185 GLU A O 1
ATOM 1485 N N . ALA A 1 186 ? -13.445 -14.951 7.418 1.00 95.00 186 ALA A N 1
ATOM 1486 C CA . ALA A 1 186 ? -14.458 -14.291 8.221 1.00 95.00 186 ALA A CA 1
ATOM 1487 C C . ALA A 1 186 ? -13.866 -13.897 9.581 1.00 95.00 186 ALA A C 1
ATOM 1489 O O . ALA A 1 186 ? -12.951 -14.581 10.052 1.00 95.00 186 ALA A O 1
ATOM 1490 N N . PRO A 1 187 ? -14.374 -12.820 10.200 1.00 95.19 187 PRO A N 1
ATOM 1491 C CA . PRO A 1 187 ? -14.040 -12.515 11.582 1.00 95.19 187 PRO A CA 1
ATOM 1492 C C . PRO A 1 187 ? -14.645 -13.563 12.533 1.00 95.19 187 PRO A C 1
ATOM 1494 O O . PRO A 1 187 ? -15.496 -14.361 12.137 1.00 95.19 187 PRO A O 1
ATOM 1497 N N . GLU A 1 188 ? -14.233 -13.544 13.797 1.00 90.06 188 GLU A N 1
ATOM 1498 C CA . GLU A 1 188 ? -14.765 -14.391 14.871 1.00 90.06 188 GLU A CA 1
ATOM 1499 C C . GLU A 1 188 ? -16.270 -14.142 15.107 1.00 90.06 188 GLU A C 1
ATOM 1501 O O . GLU A 1 188 ? -17.004 -15.058 15.478 1.00 90.06 188 GLU A O 1
ATOM 1506 N N . GLY A 1 189 ? -16.737 -12.910 14.861 1.00 89.56 189 GLY A N 1
ATOM 1507 C CA . GLY A 1 189 ? -18.147 -12.507 14.908 1.00 89.56 189 GLY A CA 1
ATOM 1508 C C . GLY A 1 189 ? -18.780 -12.322 13.523 1.00 89.56 189 GLY A C 1
ATOM 1509 O O . GLY A 1 189 ? -18.558 -13.096 12.595 1.00 89.56 189 GLY A O 1
ATOM 1510 N N . SER A 1 190 ? -19.595 -11.276 13.369 1.00 91.12 190 SER A N 1
ATOM 1511 C CA . SER A 1 190 ? -20.098 -10.827 12.067 1.00 91.12 190 SER A CA 1
ATOM 1512 C C . SER A 1 190 ? -19.375 -9.565 11.593 1.00 91.12 190 SER A C 1
ATOM 1514 O O . SER A 1 190 ? -18.698 -8.886 12.367 1.00 91.12 190 SER A O 1
ATOM 1516 N N . GLN A 1 191 ? -19.543 -9.222 10.313 1.00 90.31 191 GLN A N 1
ATOM 1517 C CA . GLN A 1 191 ? -19.035 -7.960 9.770 1.00 90.31 191 GLN A CA 1
ATOM 1518 C C . GLN A 1 191 ? -19.636 -6.755 10.515 1.00 90.31 191 GLN A C 1
ATOM 1520 O O . GLN A 1 191 ? -18.957 -5.766 10.772 1.00 90.31 191 GLN A O 1
ATOM 1525 N N . GLU A 1 192 ? -20.906 -6.821 10.905 1.00 87.69 192 GLU A N 1
ATOM 1526 C CA . GLU A 1 192 ? -21.613 -5.745 11.607 1.00 87.69 192 GLU A CA 1
ATOM 1527 C C . GLU A 1 192 ? -21.152 -5.584 13.058 1.00 87.69 192 GLU A C 1
ATOM 1529 O O . GLU A 1 192 ? -21.122 -4.464 13.562 1.00 87.69 192 GLU A O 1
ATOM 1534 N N . SER A 1 193 ? -20.779 -6.680 13.725 1.00 89.75 193 SER A N 1
ATOM 1535 C CA . SER A 1 193 ? -20.297 -6.654 15.110 1.00 89.75 193 SER A CA 1
ATOM 1536 C C . SER A 1 193 ? -18.799 -6.366 15.236 1.00 89.75 193 SER A C 1
ATOM 1538 O O . SER A 1 193 ? -18.289 -6.326 16.354 1.00 89.75 193 SER A O 1
ATOM 1540 N N . LEU A 1 194 ? -18.083 -6.229 14.115 1.00 92.00 194 LEU A N 1
ATOM 1541 C CA . LEU A 1 194 ? -16.641 -6.023 14.108 1.00 92.00 194 LEU A CA 1
ATOM 1542 C C . LEU A 1 194 ? -16.291 -4.689 14.782 1.00 92.00 194 LEU A C 1
ATOM 1544 O O . LEU A 1 194 ? -16.702 -3.616 14.331 1.00 92.00 194 LEU A O 1
ATOM 1548 N N . VAL A 1 195 ? -15.516 -4.762 15.861 1.00 93.38 195 VAL A N 1
ATOM 1549 C CA . VAL A 1 195 ? -15.037 -3.583 16.582 1.00 93.38 195 VAL A CA 1
ATOM 1550 C C . VAL A 1 195 ? -13.716 -3.144 15.963 1.00 93.38 195 VAL A C 1
ATOM 1552 O O . VAL A 1 195 ? -12.767 -3.919 15.920 1.00 93.38 195 VAL A O 1
ATOM 1555 N N . LEU A 1 196 ? -13.659 -1.898 15.503 1.00 93.50 196 LEU A N 1
ATOM 1556 C CA . LEU A 1 196 ? -12.480 -1.305 14.872 1.00 93.50 196 LEU A CA 1
ATOM 1557 C C . LEU A 1 196 ? -11.682 -0.442 15.861 1.00 93.50 196 LEU A C 1
ATOM 1559 O O . LEU A 1 196 ? -12.120 -0.170 16.991 1.00 93.50 196 LEU A O 1
ATOM 1563 N N . GLY A 1 197 ? -10.505 0.004 15.432 1.00 91.69 197 GLY A N 1
ATOM 1564 C CA . GLY A 1 197 ? -9.605 0.815 16.243 1.00 91.69 197 GLY A CA 1
ATOM 1565 C C . GLY A 1 197 ? -8.549 -0.017 16.967 1.00 91.69 197 GLY A C 1
ATOM 1566 O O . GLY A 1 197 ? -8.447 -1.224 16.787 1.00 91.69 197 GLY A O 1
ATOM 1567 N N . ILE A 1 198 ? -7.776 0.643 17.827 1.00 91.62 198 ILE A N 1
ATOM 1568 C CA . ILE A 1 198 ? -6.711 0.017 18.618 1.00 91.62 198 ILE A CA 1
ATOM 1569 C C . ILE A 1 198 ? -6.938 0.342 20.094 1.00 91.62 198 ILE A C 1
ATOM 1571 O O . ILE A 1 198 ? -7.294 1.475 20.436 1.00 91.62 198 ILE A O 1
ATOM 1575 N N . ASP A 1 199 ? -6.730 -0.643 20.967 1.00 87.12 199 ASP A N 1
ATOM 1576 C CA . ASP A 1 199 ? -6.870 -0.455 22.409 1.00 87.12 199 ASP A CA 1
ATOM 1577 C C . ASP A 1 199 ? -5.948 0.653 22.938 1.00 87.12 199 ASP A C 1
ATOM 1579 O O . ASP A 1 199 ? -4.853 0.907 22.446 1.00 87.12 199 ASP A O 1
ATOM 1583 N N . GLY A 1 200 ? -6.447 1.422 23.905 1.00 84.81 200 GLY A N 1
ATOM 1584 C CA . GLY A 1 200 ? -5.744 2.602 24.421 1.00 84.81 200 GLY A CA 1
ATOM 1585 C C . GLY A 1 200 ? -5.776 3.846 23.513 1.00 84.81 200 GLY A C 1
ATOM 1586 O O . GLY A 1 200 ? -5.443 4.939 23.983 1.00 84.81 200 GLY A O 1
ATOM 1587 N N . PHE A 1 201 ? -6.248 3.746 22.264 1.00 88.38 201 PHE A N 1
ATOM 1588 C CA . PHE A 1 201 ? -6.387 4.880 21.343 1.00 88.38 201 PHE A CA 1
ATOM 1589 C C . PHE A 1 201 ? -7.844 5.097 20.921 1.00 88.38 201 PHE A C 1
ATOM 1591 O O . PHE A 1 201 ? -8.289 4.592 19.896 1.00 88.38 201 PHE A O 1
ATOM 1598 N N . THR A 1 202 ? -8.579 5.915 21.680 1.00 85.06 202 THR A N 1
ATOM 1599 C CA . THR A 1 202 ? -9.985 6.246 21.392 1.00 85.06 202 THR A CA 1
ATOM 1600 C C . THR A 1 202 ? -10.274 7.748 21.489 1.00 85.06 202 THR A C 1
ATOM 1602 O O . THR A 1 202 ? -9.588 8.525 22.170 1.00 85.06 202 THR A O 1
ATOM 1605 N N . GLY A 1 203 ? -11.324 8.201 20.800 1.00 83.00 203 GLY A N 1
ATOM 1606 C CA . GLY A 1 203 ? -11.831 9.568 20.932 1.00 83.00 203 GLY A CA 1
ATOM 1607 C C . GLY A 1 203 ? -10.800 10.658 20.596 1.00 83.00 203 GLY A C 1
ATOM 1608 O O . GLY A 1 203 ? -10.382 10.830 19.454 1.00 83.00 203 GLY A O 1
ATOM 1609 N N . LYS A 1 204 ? -10.414 11.495 21.571 1.00 78.69 204 LYS A N 1
ATOM 1610 C CA . LYS A 1 204 ? -9.551 12.668 21.294 1.00 78.69 204 LYS A CA 1
ATOM 1611 C C . LYS A 1 204 ? -8.138 12.290 20.829 1.00 78.69 204 LYS A C 1
ATOM 1613 O O . LYS A 1 204 ? -7.528 13.078 20.099 1.00 78.69 204 LYS A O 1
ATOM 1618 N N . THR A 1 205 ? -7.629 11.117 21.213 1.00 81.75 205 THR A N 1
ATOM 1619 C CA . THR A 1 205 ? -6.278 10.657 20.842 1.00 81.75 205 THR A CA 1
ATOM 1620 C C . THR A 1 205 ? -6.186 10.178 19.389 1.00 81.75 205 THR A C 1
ATOM 1622 O O . THR A 1 205 ? -5.085 10.053 18.858 1.00 81.75 205 THR A O 1
ATOM 1625 N N . THR A 1 206 ? -7.328 10.002 18.718 1.00 84.56 206 THR A N 1
ATOM 1626 C CA . THR A 1 206 ? -7.431 9.534 17.327 1.00 84.56 206 THR A CA 1
ATOM 1627 C C . THR A 1 206 ? -8.048 10.571 16.379 1.00 84.56 206 THR A C 1
ATOM 1629 O O . THR A 1 206 ? -7.996 10.410 15.159 1.00 84.56 206 THR A O 1
ATOM 1632 N N . ARG A 1 207 ? -8.595 11.680 16.898 1.00 86.19 207 ARG A N 1
ATOM 1633 C CA . ARG A 1 207 ? -9.357 12.661 16.094 1.00 86.19 207 ARG A CA 1
ATOM 1634 C C . ARG A 1 207 ? -8.604 13.937 15.720 1.00 86.19 207 ARG A C 1
ATOM 1636 O O . ARG A 1 207 ? -9.006 14.623 14.781 1.00 86.19 207 ARG A O 1
ATOM 1643 N N . THR A 1 208 ? -7.524 14.279 16.424 1.00 90.06 208 THR A N 1
ATOM 1644 C CA . THR A 1 208 ? -6.775 15.525 16.174 1.00 90.06 208 THR A CA 1
ATOM 1645 C C . THR A 1 208 ? -5.442 15.256 15.482 1.00 90.06 208 THR A C 1
ATOM 1647 O O . THR A 1 208 ? -4.765 14.278 15.791 1.00 90.06 208 THR A O 1
ATOM 1650 N N . ILE A 1 209 ? -5.030 16.144 14.569 1.00 91.25 209 ILE A N 1
ATOM 1651 C CA . ILE A 1 209 ? -3.741 16.022 13.863 1.00 91.25 209 ILE A CA 1
ATOM 1652 C C . ILE A 1 209 ? -2.565 15.923 14.854 1.00 91.25 209 ILE A C 1
ATOM 1654 O O . ILE A 1 209 ? -1.772 14.994 14.715 1.00 91.25 209 ILE A O 1
ATOM 1658 N N . PRO A 1 210 ? -2.447 16.780 15.893 1.00 92.62 210 PRO A N 1
ATOM 1659 C CA . PRO A 1 210 ? -1.336 16.671 16.837 1.00 92.62 210 PRO A CA 1
ATOM 1660 C C . PRO A 1 210 ? -1.310 15.346 17.603 1.00 92.62 210 PRO A C 1
ATOM 1662 O O . PRO A 1 210 ? -0.228 14.844 17.894 1.00 92.62 210 PRO A O 1
ATOM 1665 N N . ALA A 1 211 ? -2.475 14.775 17.931 1.00 92.25 211 ALA A N 1
ATOM 1666 C CA . ALA A 1 211 ? -2.534 13.476 18.592 1.00 92.25 211 ALA A CA 1
ATOM 1667 C C . ALA A 1 211 ? -2.066 12.355 17.655 1.00 92.25 211 ALA A C 1
ATOM 1669 O O . ALA A 1 211 ? -1.217 11.565 18.052 1.00 92.25 211 ALA A O 1
ATOM 1670 N N . LEU A 1 212 ? -2.526 12.351 16.399 1.00 93.31 212 LEU A N 1
ATOM 1671 C CA . LEU A 1 212 ? -2.127 11.359 15.393 1.00 93.31 212 LEU A CA 1
ATOM 1672 C C . LEU A 1 212 ? -0.624 11.399 15.088 1.00 93.31 212 LEU A C 1
ATOM 1674 O O . LEU A 1 212 ? -0.002 10.353 14.944 1.00 93.31 212 LEU A O 1
ATOM 1678 N N . LEU A 1 213 ? -0.020 12.591 15.056 1.00 94.44 213 LEU A N 1
ATOM 1679 C CA . LEU A 1 213 ? 1.426 12.746 14.848 1.00 94.44 213 LEU A CA 1
ATOM 1680 C C . LEU A 1 213 ? 2.265 12.313 16.061 1.00 94.44 213 LEU A C 1
ATOM 1682 O O . LEU A 1 213 ? 3.405 11.886 15.908 1.00 94.44 213 LEU A O 1
ATOM 1686 N N . LYS A 1 214 ? 1.725 12.424 17.281 1.00 94.50 214 LYS A N 1
ATOM 1687 C CA . LYS A 1 214 ? 2.407 11.982 18.510 1.00 94.50 214 LYS A CA 1
ATOM 1688 C C . LYS A 1 214 ? 2.145 10.514 18.840 1.00 94.50 214 LYS A C 1
ATOM 1690 O O . LYS A 1 214 ? 2.901 9.935 19.614 1.00 94.50 214 LYS A O 1
ATOM 1695 N N . GLN A 1 215 ? 1.106 9.912 18.266 1.00 93.50 215 GLN A N 1
ATOM 1696 C CA . GLN A 1 215 ? 0.678 8.542 18.543 1.00 93.50 215 GLN A CA 1
ATOM 1697 C C . GLN A 1 215 ? 1.802 7.497 18.409 1.00 93.50 215 GLN A C 1
ATOM 1699 O O . GLN A 1 215 ? 1.892 6.624 19.279 1.00 93.50 215 GLN A O 1
ATOM 1704 N N . PRO A 1 216 ? 2.718 7.585 17.421 1.00 93.62 216 PRO A N 1
ATOM 1705 C CA . PRO A 1 216 ? 3.831 6.647 17.335 1.00 93.62 216 PRO A CA 1
ATOM 1706 C C . PRO A 1 216 ? 4.800 6.727 18.517 1.00 93.62 216 PRO A C 1
ATOM 1708 O O . PRO A 1 216 ? 5.537 5.781 18.741 1.00 93.62 216 PRO A O 1
ATOM 1711 N N . LEU A 1 217 ? 4.812 7.816 19.293 1.00 92.50 217 LEU A N 1
ATOM 1712 C CA . LEU A 1 217 ? 5.675 7.985 20.471 1.00 92.50 217 LEU A CA 1
ATOM 1713 C C . LEU A 1 217 ? 5.045 7.430 21.752 1.00 92.50 217 LEU A C 1
ATOM 1715 O O . LEU A 1 217 ? 5.752 7.177 22.726 1.00 92.50 217 LEU A O 1
ATOM 1719 N N . LEU A 1 218 ? 3.733 7.200 21.747 1.00 88.81 218 LEU A N 1
ATOM 1720 C CA . LEU A 1 218 ? 3.004 6.667 22.892 1.00 88.81 218 LEU A CA 1
ATOM 1721 C C . LEU A 1 218 ? 3.176 5.147 22.962 1.00 88.81 218 LEU A C 1
ATOM 1723 O O . LEU A 1 218 ? 3.265 4.476 21.927 1.00 88.81 218 LEU A O 1
ATOM 1727 N N . ALA A 1 219 ? 3.289 4.611 24.175 1.00 69.19 219 ALA A N 1
ATOM 1728 C CA . ALA A 1 219 ? 3.305 3.170 24.374 1.00 69.19 219 ALA A CA 1
ATOM 1729 C C . ALA A 1 219 ? 1.902 2.608 24.077 1.00 69.19 219 ALA A C 1
ATOM 1731 O O . ALA A 1 219 ? 0.916 3.245 24.455 1.00 69.19 219 ALA A O 1
ATOM 1732 N N . PRO A 1 220 ? 1.806 1.463 23.385 1.00 63.34 220 PRO A N 1
ATOM 1733 C CA . PRO A 1 220 ? 0.609 0.633 23.436 1.00 63.34 220 PRO A CA 1
ATOM 1734 C C . PRO A 1 220 ? 0.132 0.337 24.867 1.00 63.34 220 PRO A C 1
ATOM 1736 O O . PRO A 1 220 ? 0.949 0.360 25.795 1.00 63.34 220 PRO A O 1
ATOM 1739 N N . SER A 1 221 ? -1.138 -0.038 25.050 1.00 57.09 221 SER A N 1
ATOM 1740 C CA . SER A 1 221 ? -1.519 -0.822 26.236 1.00 57.09 221 SER A CA 1
ATOM 1741 C C . SER A 1 221 ? -0.738 -2.144 26.273 1.00 57.09 221 SER A C 1
ATOM 1743 O O . SER A 1 221 ? -0.265 -2.623 25.247 1.00 57.09 221 SER A O 1
ATOM 1745 N N . ILE A 1 222 ? -0.562 -2.733 27.460 1.00 53.03 222 ILE A N 1
ATOM 1746 C CA . ILE A 1 222 ? 0.262 -3.943 27.660 1.00 53.03 222 ILE A CA 1
ATOM 1747 C C . ILE A 1 222 ? -0.201 -5.118 26.773 1.00 53.03 222 ILE A C 1
ATOM 1749 O O . ILE A 1 222 ? 0.630 -5.920 26.366 1.00 53.03 222 ILE A O 1
ATOM 1753 N N . ASP A 1 223 ? -1.479 -5.146 26.392 1.00 52.03 223 ASP A N 1
ATOM 1754 C CA . ASP A 1 223 ? -2.100 -6.196 25.574 1.00 52.03 223 ASP A CA 1
ATOM 1755 C C . ASP A 1 223 ? -1.860 -6.062 24.048 1.00 52.03 223 ASP A C 1
ATOM 1757 O O . ASP A 1 223 ? -2.400 -6.839 23.270 1.00 52.03 223 ASP A O 1
ATOM 1761 N N . GLU A 1 224 ? -1.071 -5.077 23.593 1.00 54.03 224 GLU A N 1
ATOM 1762 C CA . GLU A 1 224 ? -0.743 -4.856 22.166 1.00 54.03 224 GLU A CA 1
ATOM 1763 C C . GLU A 1 224 ? 0.592 -5.519 21.723 1.00 54.03 224 GLU A C 1
ATOM 1765 O O . GLU A 1 224 ? 0.955 -5.404 20.548 1.00 54.03 224 GLU A O 1
ATOM 1770 N N . GLN A 1 225 ? 1.352 -6.142 22.642 1.00 43.66 225 GLN A N 1
ATOM 1771 C CA . GLN A 1 225 ? 2.651 -6.804 22.381 1.00 43.66 225 GLN A CA 1
ATOM 1772 C C . GLN A 1 225 ? 2.507 -8.316 22.223 1.00 43.66 225 GLN A C 1
ATOM 1774 O O . GLN A 1 225 ? 3.155 -8.848 21.294 1.00 43.66 225 GLN A O 1
#

Sequence (225 aa):
LGLSLANSLILRLLVPMAGVAGAVWATDRDVGLFNLLTLPPWLEIALFILLFDLTIYGQHRLFHAIPLLWRLHRVHHTDEDYDLTTGNRFHPFSILLSALIKLALIVTLGASALAVLLAELILNLMSMFNHSNLGLPRAVDQILRTVIVTPDMHRIHHSRSQTEHNKNFGFNFSFWDRMLGTYLEAPEGSQESLVLGIDGFTGKTTRTIPALLKQP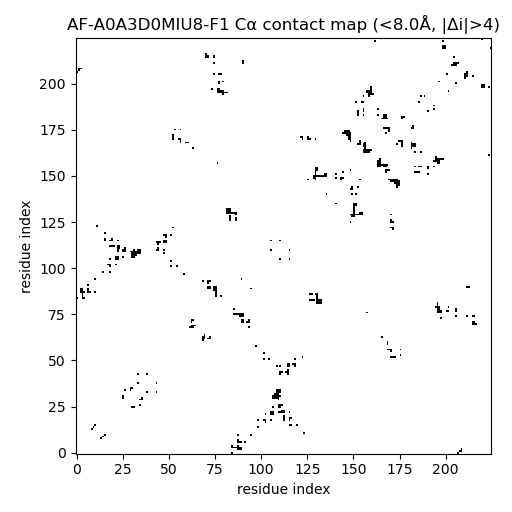LLAPSIDEQ

Radius of gyration: 17.87 Å; Cα contacts (8 Å, |Δi|>4): 333; chains: 1; bounding box: 44×35×53 Å

Solvent-accessible surface area (backbone atoms only — not comparable to full-atom values): 11721 Å² total; per-residue (Å²): 104,73,54,20,58,64,37,44,54,43,67,69,44,54,45,52,50,51,39,32,52,40,8,48,56,15,56,80,64,60,31,26,54,48,56,75,42,98,63,59,69,72,57,50,32,53,52,47,38,53,53,50,47,50,48,51,28,52,50,46,48,47,28,66,71,35,70,76,41,23,38,32,47,45,50,32,39,30,43,70,81,62,28,52,55,45,57,35,29,62,32,69,66,49,52,51,53,49,47,51,54,50,39,52,50,35,34,55,38,14,39,52,42,67,35,47,52,51,38,49,49,50,50,54,52,31,35,36,50,27,27,31,78,62,86,63,59,65,74,58,44,64,57,47,43,63,52,30,44,33,22,72,50,37,49,37,25,35,27,45,47,72,87,39,35,74,19,35,53,37,55,58,44,25,48,57,14,61,77,71,73,29,59,58,93,68,60,98,68,49,85,87,71,60,54,51,13,40,78,91,40,59,70,72,52,53,68,37,61,74,34,46,73,46,46,50,78,53,80,71,48,86,91,76,118

Secondary structure (DSSP, 8-state):
-HHHHHHHHIIIIIHHHHHHHHHHHHHTTT-SHHHHS---HHHHHHHHHHHHHHHHHHHHHHHHHSHHHHHHHHHHHT-SS-STTGGG---HHHHHHHHHHHHHHHHHHT--HHHHHHHHHHHHHHHHHHT------HHHHHHHTTTB--HHHHHHHTBSSHHHHTS---SSBTHHHHHTT---SS-SS-STTPPBSBTTB-THHHHSHHHHHHGGGSPPPGGG-

Foldseek 3Di:
DVQLVVQCCCLVPVLLVLLLVLLVVLCVVCFAAVSVDPDDLVVLLVVLLVVLQVLQLVLLLCLCPPLLSVLQALLLLQDQPFALSSLRRGAVVNSVVSSVSSSCSCRHHSGHSVSSNVSSVLQSVLSRQLRHPDDDDPVVCVVCLQFARGVLQSLQLSAQDPLRVSAQSGGGTSVVRVVVVRGDDADPDHSVPGGTRYPPQDDPCSPDPVSSNCSSVDDGDPVSD

pLDDT: mean 93.71, std 8.02, range [43.66, 98.81]